Protein AF-0000000078667506 (afdb_homodimer)

InterPro domains:
  IPR011008 Dimeric alpha-beta barrel [SSF54909] (27-99)

Secondary structure (DSSP, 8-state):
-----EEEEEEEEBSSHHHHHHHHHHHHHHHHHHHHTT-HHHHHEEEEEEEEESS-TTEEEEEEEES-HHHHHHHTSTT-HHHHHHHHHHGGGBSSPPEEEEEEEEEEEE--/--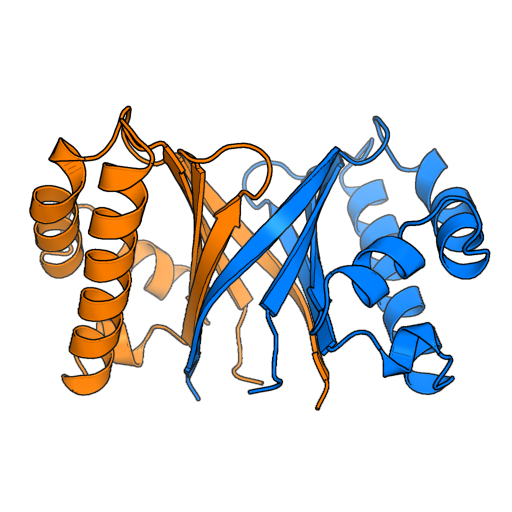---EEEEEEEEBSSHHHHHHHHHHHHHHHHHHHHTT-HHHHHEEEEEEEEESS-TTEEEEEEEES-HHHHHHHTSTT-HHHHHHHHHHGGGBSSPPEEEEEEEEEEEE--

Structure (mmCIF, N/CA/C/O backbone):
data_AF-0000000078667506-model_v1
#
loop_
_entity.id
_entity.type
_entity.pdbx_description
1 polymer 'ABM domain-containing protein'
#
loop_
_atom_site.group_PDB
_atom_site.id
_atom_site.type_symbol
_atom_site.label_atom_id
_atom_site.label_alt_id
_atom_site.label_comp_id
_atom_site.label_asym_id
_atom_site.label_entity_id
_atom_site.label_seq_id
_atom_site.pdbx_PDB_ins_code
_atom_site.Cartn_x
_atom_site.Cartn_y
_atom_site.Cartn_z
_atom_site.occupancy
_atom_site.B_iso_or_equiv
_atom_site.auth_seq_id
_atom_site.auth_comp_id
_atom_site.auth_asym_id
_atom_site.auth_atom_id
_atom_site.pdbx_PDB_model_num
ATOM 1 N N . MET A 1 1 ? -7.984 7.309 -13.328 1 60.34 1 MET A N 1
ATOM 2 C CA . MET A 1 1 ? -7.562 6.16 -12.531 1 60.34 1 MET A CA 1
ATOM 3 C C . MET A 1 1 ? -8.594 5.043 -12.602 1 60.34 1 MET A C 1
ATOM 5 O O . MET A 1 1 ? -9.781 5.301 -12.797 1 60.34 1 MET A O 1
ATOM 9 N N . PRO A 1 2 ? -8.039 3.738 -12.82 1 72.81 2 PRO A N 1
ATOM 10 C CA . PRO A 1 2 ? -9.016 2.65 -12.781 1 72.81 2 PRO A CA 1
ATOM 11 C C . PRO A 1 2 ? -9.938 2.723 -11.57 1 72.81 2 PRO A C 1
ATOM 13 O O . PRO A 1 2 ? -9.594 3.354 -10.57 1 72.81 2 PRO A O 1
ATOM 16 N N . ASN A 1 3 ? -11.125 2.23 -11.836 1 90.44 3 ASN A N 1
ATOM 17 C CA . ASN A 1 3 ? -12.086 2.197 -10.742 1 90.44 3 ASN A CA 1
ATOM 18 C C . ASN A 1 3 ? -11.68 1.192 -9.664 1 90.44 3 ASN A C 1
ATOM 20 O O . ASN A 1 3 ? -12.258 0.109 -9.57 1 90.44 3 ASN A O 1
ATOM 24 N N . ILE A 1 4 ? -10.68 1.46 -8.883 1 95.75 4 ILE A N 1
ATOM 25 C CA . ILE A 1 4 ? -10.195 0.631 -7.789 1 95.75 4 ILE A CA 1
ATOM 26 C C . ILE A 1 4 ? -11.016 0.906 -6.531 1 95.75 4 ILE A C 1
ATOM 28 O O . ILE A 1 4 ? -11.211 2.062 -6.148 1 95.75 4 ILE A O 1
ATOM 32 N N . ARG A 1 5 ? -11.523 -0.168 -5.891 1 97.38 5 ARG A N 1
ATOM 33 C CA . ARG A 1 5 ? -12.297 -0.009 -4.664 1 97.38 5 ARG A CA 1
ATOM 34 C C . ARG A 1 5 ? -11.75 -0.903 -3.553 1 97.38 5 ARG A C 1
ATOM 36 O O . ARG A 1 5 ? -11.977 -0.638 -2.369 1 97.38 5 ARG A O 1
ATOM 43 N N . TYR A 1 6 ? -11.062 -1.963 -3.957 1 98.31 6 TYR A N 1
ATOM 44 C CA . TYR A 1 6 ? -10.562 -2.934 -2.99 1 98.31 6 TYR A CA 1
ATOM 45 C C . TYR A 1 6 ? -9.078 -3.211 -3.217 1 98.31 6 TYR A C 1
ATOM 47 O O . TYR A 1 6 ? -8.602 -3.197 -4.355 1 98.31 6 TYR A O 1
ATOM 55 N N . VAL A 1 7 ? -8.406 -3.484 -2.125 1 98.69 7 VAL A N 1
ATOM 56 C CA . VAL A 1 7 ? -6.977 -3.76 -2.15 1 98.69 7 VAL A CA 1
ATOM 57 C C . VAL A 1 7 ? -6.668 -4.984 -1.289 1 98.69 7 VAL A C 1
ATOM 59 O O . VAL A 1 7 ? -7.16 -5.098 -0.163 1 98.69 7 VAL A O 1
ATOM 62 N N . LYS A 1 8 ? -5.984 -5.93 -1.849 1 98.69 8 LYS A N 1
ATOM 63 C CA . LYS A 1 8 ? -5.398 -7.008 -1.062 1 98.69 8 LYS A CA 1
ATOM 64 C C . LYS A 1 8 ? -3.943 -6.711 -0.713 1 98.69 8 LYS A C 1
ATOM 66 O O . LYS A 1 8 ? -3.129 -6.445 -1.6 1 98.69 8 LYS A O 1
ATOM 71 N N . LYS A 1 9 ?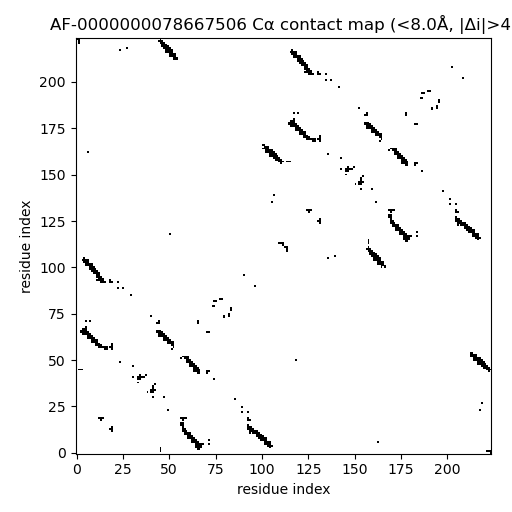 -3.662 -6.656 0.555 1 98.88 9 LYS A N 1
ATOM 72 C CA . LYS A 1 9 ? -2.291 -6.5 1.032 1 98.88 9 LYS A CA 1
ATOM 73 C C . LYS A 1 9 ? -1.697 -7.844 1.448 1 98.88 9 LYS A C 1
ATOM 75 O O . LYS A 1 9 ? -2.266 -8.547 2.285 1 98.88 9 LYS A O 1
ATOM 80 N N . ASN A 1 10 ? -0.605 -8.227 0.857 1 98.75 10 ASN A N 1
ATOM 81 C CA . ASN A 1 10 ? 0.185 -9.391 1.234 1 98.75 10 ASN A CA 1
ATOM 82 C C . ASN A 1 10 ? 1.533 -8.984 1.825 1 98.75 10 ASN A C 1
ATOM 84 O O . ASN A 1 10 ? 2.355 -8.375 1.143 1 98.75 10 ASN A O 1
ATOM 88 N N . ILE A 1 11 ? 1.737 -9.258 3.066 1 98.75 11 ILE A N 1
ATOM 89 C CA . ILE A 1 11 ? 3.066 -9.086 3.645 1 98.75 11 ILE A CA 1
ATOM 90 C C . ILE A 1 11 ? 3.84 -10.398 3.555 1 98.75 11 ILE A C 1
ATOM 92 O O . ILE A 1 11 ? 3.357 -11.445 4.004 1 98.75 11 ILE A O 1
ATOM 96 N N . VAL A 1 12 ? 4.988 -10.32 2.996 1 98.62 12 VAL A N 1
ATOM 97 C CA . VAL A 1 12 ? 5.801 -11.508 2.768 1 98.62 12 VAL A CA 1
ATOM 98 C C . VAL A 1 12 ? 7.137 -11.375 3.5 1 98.62 12 VAL A C 1
ATOM 100 O O . VAL A 1 12 ? 7.816 -10.352 3.371 1 98.62 12 VAL A O 1
ATOM 103 N N . TYR A 1 13 ? 7.449 -12.344 4.281 1 98.75 13 TYR A N 1
ATOM 104 C CA . TYR A 1 13 ? 8.773 -12.453 4.883 1 98.75 13 TYR A CA 1
ATOM 105 C C . TYR A 1 13 ? 9.57 -13.594 4.25 1 98.75 13 TYR A C 1
ATOM 107 O O . TYR A 1 13 ? 9.148 -14.75 4.301 1 98.75 13 TYR A O 1
ATOM 115 N N . PHE A 1 14 ? 10.688 -13.219 3.748 1 98.81 14 PHE A N 1
ATOM 116 C CA . PHE A 1 14 ? 11.555 -14.172 3.072 1 98.81 14 PHE A CA 1
ATOM 117 C C . PHE A 1 14 ? 12.625 -14.703 4.027 1 98.81 14 PHE A C 1
ATOM 119 O O . PHE A 1 14 ? 12.906 -14.086 5.051 1 98.81 14 PHE A O 1
ATOM 126 N N . LYS A 1 15 ? 13.211 -15.766 3.691 1 98.75 15 LYS A N 1
ATOM 127 C CA . LYS A 1 15 ? 14.227 -16.406 4.527 1 98.75 15 LYS A CA 1
ATOM 128 C C . LYS A 1 15 ? 15.523 -15.594 4.52 1 98.75 15 LYS A C 1
ATOM 130 O O . LYS A 1 15 ? 16.297 -15.641 5.477 1 98.75 15 LYS A O 1
ATOM 135 N N . SER A 1 16 ? 15.727 -14.906 3.391 1 98.69 16 SER A N 1
ATOM 136 C CA . SER A 1 16 ? 16.922 -14.078 3.232 1 98.69 16 SER A CA 1
ATOM 137 C C . SER A 1 16 ? 16.688 -12.961 2.217 1 98.69 16 SER A C 1
ATOM 139 O O . SER A 1 16 ? 15.68 -12.953 1.519 1 98.69 16 SER A O 1
ATOM 141 N N . SER A 1 17 ? 17.656 -12.047 2.16 1 98.12 17 SER A N 1
ATOM 142 C CA . SER A 1 17 ? 17.578 -10.977 1.174 1 98.12 17 SER A CA 1
ATOM 143 C C . SER A 1 17 ? 17.719 -11.516 -0.244 1 98.12 17 SER A C 1
ATOM 145 O O . SER A 1 17 ? 17.141 -10.969 -1.183 1 98.12 17 SER A O 1
ATOM 147 N N . LEU A 1 18 ? 18.469 -12.578 -0.401 1 98.31 18 LEU A N 1
ATOM 148 C CA . LEU A 1 18 ? 18.578 -13.227 -1.705 1 98.31 18 LEU A CA 1
ATOM 149 C C . LEU A 1 18 ? 17.25 -13.852 -2.117 1 98.31 18 LEU A C 1
ATOM 151 O O . LEU A 1 18 ? 16.844 -13.75 -3.279 1 98.31 18 LEU A O 1
ATOM 155 N N . ASP A 1 19 ? 16.594 -14.445 -1.17 1 98.75 19 ASP A N 1
ATOM 156 C CA . ASP A 1 19 ? 15.289 -15.023 -1.449 1 98.75 19 ASP A CA 1
ATOM 157 C C . ASP A 1 19 ? 14.273 -13.945 -1.795 1 98.75 19 ASP A C 1
ATOM 159 O O . ASP A 1 19 ? 13.375 -14.164 -2.617 1 98.75 19 ASP A O 1
ATOM 163 N N . ARG A 1 20 ? 14.352 -12.797 -1.155 1 98.5 20 ARG A N 1
ATOM 164 C CA . ARG A 1 20 ? 13.477 -11.688 -1.497 1 98.5 20 ARG A CA 1
ATOM 165 C C . ARG A 1 20 ? 13.656 -11.273 -2.953 1 98.5 20 ARG A C 1
ATOM 167 O O . ARG A 1 20 ? 12.68 -11.039 -3.666 1 98.5 20 ARG A O 1
ATOM 174 N N . GLU A 1 21 ? 14.883 -11.172 -3.371 1 98.19 21 GLU A N 1
ATOM 175 C CA . GLU A 1 21 ? 15.172 -10.797 -4.75 1 98.19 21 GLU A CA 1
ATOM 176 C C . GLU A 1 21 ? 14.586 -11.805 -5.734 1 98.19 21 GLU A C 1
ATOM 178 O O . GLU A 1 21 ? 13.953 -11.422 -6.723 1 98.19 21 GLU A O 1
ATOM 183 N N . LYS A 1 22 ? 14.836 -13.055 -5.449 1 98.5 22 LYS A N 1
ATOM 184 C CA . LYS A 1 22 ? 14.281 -14.117 -6.285 1 98.5 22 LYS A CA 1
ATOM 185 C C . LYS A 1 22 ? 12.758 -14.07 -6.301 1 98.5 22 LYS A C 1
ATOM 187 O O . LYS A 1 22 ? 12.141 -14.141 -7.363 1 98.5 22 LYS A O 1
ATOM 192 N N . GLY A 1 23 ? 12.188 -13.984 -5.105 1 98.5 23 GLY A N 1
ATOM 193 C CA . GLY A 1 23 ? 10.734 -13.914 -5.004 1 98.5 23 GLY A CA 1
ATOM 194 C C . GLY A 1 23 ? 10.141 -12.734 -5.746 1 98.5 23 GLY A C 1
ATOM 195 O O . GLY A 1 23 ? 9.117 -12.867 -6.426 1 98.5 23 GLY A O 1
ATOM 196 N N . THR A 1 24 ? 10.75 -11.586 -5.609 1 98.31 24 THR A N 1
ATOM 197 C CA . THR A 1 24 ? 10.305 -10.383 -6.301 1 98.31 24 THR A CA 1
ATOM 198 C C . THR A 1 24 ? 10.297 -10.594 -7.812 1 98.31 24 THR A C 1
ATOM 200 O O . THR A 1 24 ? 9.344 -10.219 -8.492 1 98.31 24 THR A O 1
ATOM 203 N N . SER A 1 25 ? 11.367 -11.195 -8.32 1 98.19 25 SER A N 1
ATOM 204 C CA . SER A 1 25 ? 11.438 -11.5 -9.742 1 98.19 25 SER A CA 1
ATOM 205 C C . SER A 1 25 ? 10.297 -12.414 -10.172 1 98.19 25 SER A C 1
ATOM 207 O O . SER A 1 25 ? 9.688 -12.211 -11.219 1 98.19 25 SER A O 1
ATOM 209 N N . ILE A 1 26 ? 10.016 -13.375 -9.375 1 98.25 26 ILE A N 1
ATOM 210 C CA . ILE A 1 26 ? 8.945 -14.32 -9.672 1 98.25 26 ILE A CA 1
ATOM 211 C C . ILE A 1 26 ? 7.602 -13.594 -9.672 1 98.25 26 ILE A C 1
ATOM 213 O O . ILE A 1 26 ? 6.766 -13.828 -10.547 1 98.25 26 ILE A O 1
ATOM 217 N N . PHE A 1 27 ? 7.355 -12.711 -8.688 1 98.12 27 PHE A N 1
ATOM 218 C CA . PHE A 1 27 ? 6.121 -11.938 -8.641 1 98.12 27 PHE A CA 1
ATOM 219 C C . PHE A 1 27 ? 5.961 -11.102 -9.906 1 98.12 27 PHE A C 1
ATOM 221 O O . PHE A 1 27 ? 4.891 -11.102 -10.516 1 98.12 27 PHE A O 1
ATOM 228 N N . ILE A 1 28 ? 7.031 -10.438 -10.258 1 97.12 28 ILE A N 1
ATOM 229 C CA . ILE A 1 28 ? 6.992 -9.562 -11.422 1 97.12 28 ILE A CA 1
ATOM 230 C C . ILE A 1 28 ? 6.648 -10.375 -12.672 1 97.12 28 ILE A C 1
ATOM 232 O O . ILE A 1 28 ? 5.785 -9.984 -13.461 1 97.12 28 ILE A O 1
ATOM 236 N N . GLU A 1 29 ? 7.309 -11.477 -12.859 1 96.31 29 GLU A N 1
ATOM 237 C CA . GLU A 1 29 ? 7.051 -12.359 -13.984 1 96.31 29 GLU A CA 1
ATOM 238 C C . GLU A 1 29 ? 5.609 -12.867 -13.977 1 96.31 29 GLU A C 1
ATOM 240 O O . GLU A 1 29 ? 4.953 -12.898 -15.016 1 96.31 29 GLU A O 1
ATOM 245 N N . PHE A 1 30 ? 5.207 -13.242 -12.859 1 95.69 30 PHE A N 1
ATOM 246 C CA . PHE A 1 30 ? 3.857 -13.773 -12.719 1 95.69 30 PHE A CA 1
ATOM 247 C C . PHE A 1 30 ? 2.824 -12.742 -13.164 1 95.69 30 PHE A C 1
ATOM 249 O O . PHE A 1 30 ? 1.961 -13.047 -13.992 1 95.69 30 PHE A O 1
ATOM 256 N N . PHE A 1 31 ? 2.883 -11.547 -12.656 1 94.94 31 PHE A N 1
ATOM 257 C CA . PHE A 1 31 ? 1.906 -10.516 -12.977 1 94.94 31 PHE A CA 1
ATOM 258 C C . PHE A 1 31 ? 2.01 -10.117 -14.445 1 94.94 31 PHE A C 1
ATOM 260 O O . PHE A 1 31 ? 0.993 -9.875 -15.102 1 94.94 31 PHE A O 1
ATOM 267 N N . ARG A 1 32 ? 3.24 -10.016 -14.93 1 93 32 ARG A N 1
ATOM 268 C CA . ARG A 1 32 ? 3.424 -9.75 -16.344 1 93 32 ARG A CA 1
ATOM 269 C C . ARG A 1 32 ? 2.717 -10.805 -17.203 1 93 32 ARG A C 1
ATOM 271 O O . ARG A 1 32 ? 1.987 -10.461 -18.141 1 93 32 ARG A O 1
ATOM 278 N N . ASP A 1 33 ? 2.836 -12.031 -16.891 1 91.5 33 ASP A N 1
ATOM 279 C CA . ASP A 1 33 ? 2.316 -13.148 -17.688 1 91.5 33 ASP A CA 1
ATOM 280 C C . ASP A 1 33 ? 0.79 -13.172 -17.656 1 91.5 33 ASP A C 1
ATOM 282 O O . ASP A 1 33 ? 0.149 -13.375 -18.688 1 91.5 33 ASP A O 1
ATOM 286 N N . ILE A 1 34 ? 0.226 -12.898 -16.453 1 88.38 34 ILE A N 1
ATOM 287 C CA . ILE A 1 34 ? -1.226 -13.023 -16.375 1 88.38 34 ILE A CA 1
ATOM 288 C C . ILE A 1 34 ? -1.882 -11.828 -17.078 1 88.38 34 ILE A C 1
ATOM 290 O O . ILE A 1 34 ? -2.982 -11.953 -17.625 1 88.38 34 ILE A O 1
ATOM 294 N N . ILE A 1 35 ? -1.282 -10.75 -17.078 1 84.19 35 ILE A N 1
ATOM 295 C CA . ILE A 1 35 ? -1.791 -9.57 -17.781 1 84.19 35 ILE A CA 1
ATOM 296 C C . ILE A 1 35 ? -1.66 -9.773 -19.297 1 84.19 35 ILE A C 1
ATOM 298 O O . ILE A 1 35 ? -2.607 -9.531 -20.047 1 84.19 35 ILE A O 1
ATOM 302 N N . ALA A 1 36 ? -0.505 -10.258 -19.656 1 83.12 36 ALA A N 1
ATOM 303 C CA . ALA A 1 36 ? -0.242 -10.477 -21.078 1 83.12 36 ALA A CA 1
ATOM 304 C C . ALA A 1 36 ? -1.172 -11.547 -21.641 1 83.12 36 ALA A C 1
ATOM 306 O O . ALA A 1 36 ? -1.656 -11.414 -22.781 1 83.12 36 ALA A O 1
ATOM 307 N N . ALA A 1 37 ? -1.392 -12.516 -20.859 1 79.69 37 ALA A N 1
ATOM 308 C CA . ALA A 1 37 ? -2.205 -13.633 -21.328 1 79.69 37 ALA A CA 1
ATOM 309 C C . ALA A 1 37 ? -3.691 -13.289 -21.266 1 79.69 37 ALA A C 1
ATOM 311 O O . ALA A 1 37 ? -4.527 -14.047 -21.766 1 79.69 37 ALA A O 1
ATOM 312 N N . LYS A 1 38 ? -4.031 -12.172 -20.719 1 75.94 38 LYS A N 1
ATOM 313 C CA . LYS A 1 38 ? -5.402 -11.68 -20.609 1 75.94 38 LYS A CA 1
ATOM 314 C C . LYS A 1 38 ? -6.316 -12.742 -20 1 75.94 38 LYS A C 1
ATOM 316 O O . LYS A 1 38 ? -7.457 -12.914 -20.438 1 75.94 38 LYS A O 1
ATOM 321 N N . VAL A 1 39 ? -5.68 -13.477 -19.188 1 73.19 39 VAL A N 1
ATOM 322 C CA . VAL A 1 39 ? -6.531 -14.422 -18.469 1 73.19 39 VAL A CA 1
ATOM 323 C C . VAL A 1 39 ? -7.52 -13.664 -17.594 1 73.19 39 VAL A C 1
ATOM 325 O O . VAL A 1 39 ? -7.375 -12.453 -17.375 1 73.19 39 VAL A O 1
ATOM 328 N N . GLN A 1 40 ? -8.562 -14.352 -17.25 1 75.44 40 GLN A N 1
ATOM 329 C CA . GLN A 1 40 ? -9.641 -13.711 -16.5 1 75.44 40 GLN A CA 1
ATOM 330 C C . GLN A 1 40 ? -9.086 -12.898 -15.328 1 75.44 40 GLN A C 1
ATOM 332 O O . GLN A 1 40 ? -9.484 -11.75 -15.117 1 75.44 40 GLN A O 1
ATOM 337 N N . ALA A 1 41 ? -8.141 -13.422 -14.648 1 71.94 41 ALA A N 1
ATOM 338 C CA . ALA A 1 41 ? -7.523 -12.742 -13.516 1 71.94 41 ALA A CA 1
ATOM 339 C C . ALA A 1 41 ? -6.84 -11.453 -13.953 1 71.94 41 ALA A C 1
ATOM 341 O O . ALA A 1 41 ? -6.914 -10.438 -13.258 1 71.94 41 ALA A O 1
ATOM 342 N N . GLY A 1 42 ? -6.242 -11.516 -14.984 1 72.88 42 GLY A N 1
ATOM 343 C CA . GLY A 1 42 ? -5.566 -10.352 -15.531 1 72.88 42 GLY A CA 1
ATOM 344 C C . GLY A 1 42 ? -6.527 -9.266 -15.992 1 72.88 42 GLY A C 1
ATOM 345 O O . GLY A 1 42 ? -6.195 -8.078 -15.953 1 72.88 42 GLY A O 1
ATOM 346 N N . ARG A 1 43 ? -7.707 -9.742 -16.328 1 79.38 43 ARG A N 1
ATOM 347 C CA . ARG A 1 43 ? -8.703 -8.789 -16.797 1 79.38 43 ARG A CA 1
ATOM 348 C C . ARG A 1 43 ? -9.422 -8.117 -15.633 1 79.38 43 ARG A C 1
ATOM 350 O O . ARG A 1 43 ? -9.844 -6.965 -15.734 1 79.38 43 ARG A O 1
ATOM 357 N N . GLU A 1 44 ? -9.438 -8.945 -14.664 1 90.25 44 GLU A N 1
ATOM 358 C CA . GLU A 1 44 ? -10.242 -8.461 -13.539 1 90.25 44 GLU A CA 1
ATOM 359 C C . GLU A 1 44 ? -9.406 -7.613 -12.586 1 90.25 44 GLU A C 1
ATOM 361 O O . GLU A 1 44 ? -9.906 -6.656 -12 1 90.25 44 GLU A O 1
ATOM 366 N N . MET A 1 45 ? -8.172 -7.914 -12.461 1 94.31 45 MET A N 1
ATOM 367 C CA . MET A 1 45 ? -7.273 -7.129 -11.617 1 94.31 45 MET A CA 1
ATOM 368 C C . MET A 1 45 ? -7.035 -5.746 -12.219 1 94.31 45 MET A C 1
ATOM 370 O O . MET A 1 45 ? -6.852 -5.613 -13.43 1 94.31 45 MET A O 1
ATOM 374 N N . LYS A 1 46 ? -6.969 -4.758 -11.398 1 94.56 46 LYS A N 1
ATOM 375 C CA . LYS A 1 46 ? -6.832 -3.379 -11.859 1 94.56 46 LYS A CA 1
ATOM 376 C C . LYS A 1 46 ? -5.387 -2.898 -11.727 1 94.56 46 LYS A C 1
ATOM 378 O O . LYS A 1 46 ? -5.043 -1.815 -12.203 1 94.56 46 LYS A O 1
ATOM 383 N N . GLY A 1 47 ? -4.559 -3.697 -11.062 1 95.06 47 GLY A N 1
ATOM 384 C CA . GLY A 1 47 ? -3.154 -3.338 -10.938 1 95.06 47 GLY A CA 1
ATOM 385 C C . GLY A 1 47 ? -2.461 -4.031 -9.773 1 95.06 47 GLY A C 1
ATOM 386 O O . GLY A 1 47 ? -3.066 -4.852 -9.086 1 95.06 47 GLY A O 1
ATOM 387 N N . HIS A 1 48 ? -1.216 -3.775 -9.656 1 96.81 48 HIS A N 1
ATOM 388 C CA . HIS A 1 48 ? -0.418 -4.289 -8.547 1 96.81 48 HIS A CA 1
ATOM 389 C C . HIS A 1 48 ? 0.742 -3.352 -8.227 1 96.81 48 HIS A C 1
ATOM 391 O O . HIS A 1 48 ? 1.104 -2.502 -9.039 1 96.81 48 HIS A O 1
ATOM 397 N N . MET A 1 49 ? 1.231 -3.494 -7 1 97.81 49 MET A N 1
ATOM 398 C CA . MET A 1 49 ? 2.453 -2.842 -6.539 1 97.81 49 MET A CA 1
ATOM 399 C C . MET A 1 49 ? 3.281 -3.787 -5.676 1 97.81 49 MET A C 1
ATOM 401 O O . MET A 1 49 ? 2.74 -4.496 -4.824 1 97.81 49 MET A O 1
ATOM 405 N N . ILE A 1 50 ? 4.539 -3.781 -5.949 1 98.56 50 ILE A N 1
ATOM 406 C CA . ILE A 1 50 ? 5.477 -4.555 -5.141 1 98.56 50 ILE A CA 1
ATOM 407 C C . ILE A 1 50 ? 6.434 -3.609 -4.414 1 98.56 50 ILE A C 1
ATOM 409 O O . ILE A 1 50 ? 7.188 -2.869 -5.051 1 98.56 50 ILE A O 1
ATOM 413 N N . LEU A 1 51 ? 6.371 -3.637 -3.102 1 98.81 51 LEU A N 1
ATOM 414 C CA . LEU A 1 51 ? 7.164 -2.771 -2.236 1 98.81 51 LEU A CA 1
ATOM 415 C C . LEU A 1 51 ? 8.203 -3.578 -1.468 1 98.81 51 LEU A C 1
ATOM 417 O O . LEU A 1 51 ? 7.918 -4.684 -0.998 1 98.81 51 LEU A O 1
ATOM 421 N N . GLN A 1 52 ? 9.383 -3.037 -1.33 1 98.69 52 GLN A N 1
ATOM 422 C CA . GLN A 1 52 ? 10.453 -3.646 -0.55 1 98.69 52 GLN A CA 1
ATOM 423 C C . GLN A 1 52 ? 10.828 -2.771 0.642 1 98.69 52 GLN A C 1
ATOM 425 O O . GLN A 1 52 ? 11.156 -1.594 0.478 1 98.69 52 GLN A O 1
ATOM 430 N N . SER A 1 53 ? 10.82 -3.395 1.825 1 98.81 53 SER A N 1
ATOM 431 C CA . SER A 1 53 ? 11.195 -2.646 3.021 1 98.81 53 SER A CA 1
ATOM 432 C C . SER A 1 53 ? 12.656 -2.205 2.967 1 98.81 53 SER A C 1
ATOM 434 O O . SER A 1 53 ? 13.531 -2.986 2.594 1 98.81 53 SER A O 1
ATOM 436 N N . ILE A 1 54 ? 12.867 -0.984 3.352 1 98.44 54 ILE A N 1
ATOM 437 C CA . ILE A 1 54 ? 14.227 -0.47 3.385 1 98.44 54 ILE A CA 1
ATOM 438 C C . ILE A 1 54 ? 14.93 -0.942 4.656 1 98.44 54 ILE A C 1
ATOM 440 O O . ILE A 1 54 ? 16.109 -1.297 4.629 1 98.44 54 ILE A O 1
ATOM 444 N N . SER A 1 55 ? 14.156 -1.019 5.758 1 98.19 55 SER A N 1
ATOM 445 C CA . SER A 1 55 ? 14.758 -1.303 7.059 1 98.19 55 SER A CA 1
ATOM 446 C C . SER A 1 55 ? 14.859 -2.805 7.305 1 98.19 55 SER A C 1
ATOM 448 O O . SER A 1 55 ? 15.648 -3.25 8.141 1 98.19 55 SER A O 1
ATOM 450 N N . ASN A 1 56 ? 14.031 -3.623 6.68 1 98.38 56 ASN A N 1
ATOM 451 C CA . ASN A 1 56 ? 14.055 -5.078 6.805 1 98.38 56 ASN A CA 1
ATOM 452 C C . ASN A 1 56 ? 14.281 -5.75 5.453 1 98.38 56 ASN A C 1
ATOM 454 O O . ASN A 1 56 ? 13.344 -5.922 4.676 1 98.38 56 ASN A O 1
ATOM 458 N N . PRO A 1 57 ? 15.461 -6.246 5.215 1 98.06 57 PRO A N 1
ATOM 459 C CA . PRO A 1 57 ? 15.828 -6.77 3.896 1 98.06 57 PRO A CA 1
ATOM 460 C C . PRO A 1 57 ? 15.062 -8.047 3.537 1 98.06 57 PRO A C 1
ATOM 462 O O . PRO A 1 57 ? 15.148 -8.516 2.4 1 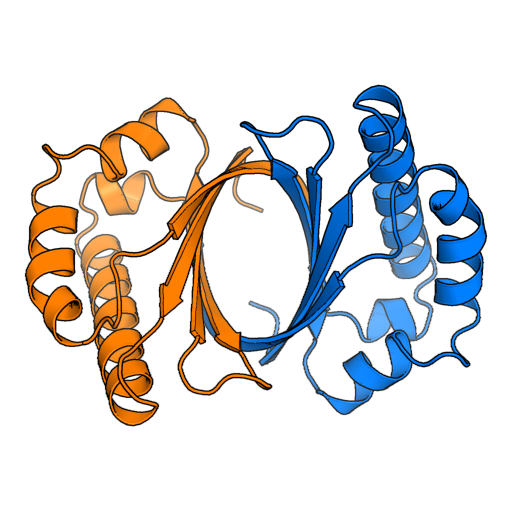98.06 57 PRO A O 1
ATOM 465 N N . ASN A 1 58 ? 14.273 -8.594 4.469 1 98.62 58 ASN A N 1
ATOM 466 C CA . ASN A 1 58 ? 13.547 -9.828 4.195 1 98.62 58 ASN A CA 1
ATOM 467 C C . ASN A 1 58 ? 12.062 -9.57 3.975 1 98.62 58 ASN A C 1
ATOM 469 O O . ASN A 1 58 ? 11.297 -10.508 3.729 1 98.62 58 ASN A O 1
ATOM 473 N N . GLU A 1 59 ? 11.633 -8.336 4.039 1 98.69 59 GLU A N 1
ATOM 474 C CA . GLU A 1 59 ? 10.211 -8.016 4.012 1 98.69 59 GLU A CA 1
ATOM 475 C C . GLU A 1 59 ? 9.82 -7.359 2.691 1 98.69 59 GLU A C 1
ATOM 477 O O . GLU A 1 59 ? 10.453 -6.398 2.258 1 98.69 59 GLU A O 1
ATOM 482 N N . SER A 1 60 ? 8.742 -7.863 2.082 1 98.75 60 SER A N 1
ATOM 483 C CA . SER A 1 60 ? 8.07 -7.219 0.956 1 98.75 60 SER A CA 1
ATOM 484 C C . SER A 1 60 ? 6.57 -7.105 1.193 1 98.75 60 SER A C 1
ATOM 486 O O . SER A 1 60 ? 6.004 -7.859 1.989 1 98.75 60 SER A O 1
ATOM 488 N N . ILE A 1 61 ? 6.031 -6.172 0.555 1 98.88 61 ILE A N 1
ATOM 489 C CA . ILE A 1 61 ? 4.578 -6.051 0.481 1 98.88 61 ILE A CA 1
ATOM 490 C C . ILE A 1 61 ? 4.129 -6.125 -0.977 1 98.88 61 ILE A C 1
ATOM 492 O O . ILE A 1 61 ? 4.711 -5.473 -1.847 1 98.88 61 ILE A O 1
ATOM 496 N N . VAL A 1 62 ? 3.193 -6.949 -1.251 1 98.69 62 VAL A N 1
ATOM 497 C CA . VAL A 1 62 ? 2.537 -7.008 -2.553 1 98.69 62 VAL A CA 1
ATOM 498 C C . VAL A 1 62 ? 1.091 -6.535 -2.424 1 98.69 62 VAL A C 1
ATOM 500 O O . VAL A 1 62 ? 0.313 -7.098 -1.649 1 98.69 62 VAL A O 1
ATOM 503 N N . LEU A 1 63 ? 0.791 -5.477 -3.111 1 98.62 63 LEU A N 1
ATOM 504 C CA . LEU A 1 63 ? -0.577 -4.98 -3.205 1 98.62 63 LEU A CA 1
ATOM 505 C C . LEU A 1 63 ? -1.196 -5.348 -4.551 1 98.62 63 LEU A C 1
ATOM 507 O O . LEU A 1 63 ? -0.537 -5.258 -5.586 1 98.62 63 LEU A O 1
ATOM 511 N N . THR A 1 64 ? -2.428 -5.797 -4.496 1 97.38 64 THR A N 1
ATOM 512 C CA . THR A 1 64 ? -3.225 -5.941 -5.707 1 97.38 64 THR A CA 1
ATOM 513 C C . THR A 1 64 ? -4.508 -5.121 -5.617 1 97.38 64 THR A C 1
ATOM 515 O O . THR A 1 64 ? -5.098 -4.996 -4.539 1 97.38 64 THR A O 1
ATOM 518 N N . PHE A 1 65 ? -4.953 -4.648 -6.738 1 97.56 65 PHE A N 1
ATOM 519 C CA . PHE A 1 65 ? -6.043 -3.684 -6.805 1 97.56 65 PHE A CA 1
ATOM 520 C C . PHE A 1 65 ? -7.227 -4.258 -7.574 1 97.56 65 PHE A C 1
ATOM 522 O O . PHE A 1 65 ? -7.051 -4.879 -8.625 1 97.56 65 PHE A O 1
ATOM 529 N N . TRP A 1 66 ? -8.43 -3.93 -7.039 1 96.75 66 TRP A N 1
ATOM 530 C CA . TRP A 1 66 ? -9.625 -4.574 -7.566 1 96.75 66 TRP A CA 1
ATOM 531 C C . TRP A 1 66 ? -10.805 -3.609 -7.574 1 96.75 66 TRP A C 1
ATOM 533 O O . TRP A 1 66 ? -10.914 -2.748 -6.699 1 96.75 66 TRP A O 1
ATOM 543 N N . GLU A 1 67 ? -11.68 -3.883 -8.523 1 96.38 67 GLU A N 1
ATOM 544 C CA . GLU A 1 67 ? -12.906 -3.09 -8.586 1 96.38 67 GLU A CA 1
ATOM 545 C C . GLU A 1 67 ? -13.969 -3.643 -7.641 1 96.38 67 GLU A C 1
ATOM 547 O O . GLU A 1 67 ? -14.703 -2.881 -7.012 1 96.38 67 GLU A O 1
ATOM 552 N N . THR A 1 68 ? -14.055 -4.992 -7.551 1 96.19 68 THR A N 1
ATOM 553 C CA . THR A 1 68 ? -15.07 -5.582 -6.684 1 96.19 68 THR A CA 1
ATOM 554 C C . THR A 1 68 ? -14.43 -6.555 -5.691 1 96.19 68 THR A C 1
ATOM 556 O O . THR A 1 68 ? -13.406 -7.164 -5.988 1 96.19 68 THR A O 1
ATOM 559 N N . LYS A 1 69 ? -15.164 -6.668 -4.645 1 96.75 69 LYS A N 1
ATOM 560 C CA . LYS A 1 69 ? -14.719 -7.633 -3.646 1 96.75 69 LYS A CA 1
ATOM 561 C C . LYS A 1 69 ? -14.828 -9.062 -4.172 1 96.75 69 LYS A C 1
ATOM 563 O O . LYS A 1 69 ? -14.008 -9.914 -3.836 1 96.75 69 LYS A O 1
ATOM 568 N N . GLU A 1 70 ? -15.836 -9.273 -4.914 1 96.06 70 GLU A N 1
ATOM 569 C CA . GLU A 1 70 ? -16.094 -10.602 -5.469 1 96.06 70 GLU A CA 1
ATOM 570 C C . GLU A 1 70 ? -14.922 -11.07 -6.328 1 96.06 70 GLU A C 1
ATOM 572 O O . GLU A 1 70 ? -14.445 -12.195 -6.176 1 96.06 70 GLU A O 1
ATOM 577 N N . GLU A 1 71 ? -14.438 -10.203 -7.223 1 94.62 71 GLU A N 1
ATOM 578 C CA . GLU A 1 71 ? -13.312 -10.547 -8.086 1 94.62 71 GLU A CA 1
ATOM 579 C C . GLU A 1 71 ? -12.039 -10.773 -7.266 1 94.62 71 GLU A C 1
ATOM 581 O O . GLU A 1 71 ? -11.273 -11.695 -7.543 1 94.62 71 GLU A O 1
ATOM 586 N N . MET A 1 72 ? -11.859 -9.969 -6.262 1 96.81 72 MET A N 1
ATOM 587 C CA . MET A 1 72 ? -10.703 -10.117 -5.375 1 96.81 72 MET A CA 1
ATOM 588 C C . MET A 1 72 ? -10.742 -11.461 -4.652 1 96.81 72 MET A C 1
ATOM 590 O O . MET A 1 72 ? -9.766 -12.211 -4.68 1 96.81 72 MET A O 1
ATOM 594 N N . ASP A 1 73 ? -11.875 -11.734 -4.086 1 96.31 73 ASP A N 1
ATOM 595 C CA . ASP A 1 73 ? -12.039 -12.977 -3.332 1 96.31 73 ASP A CA 1
ATOM 596 C C . ASP A 1 73 ? -11.867 -14.195 -4.234 1 96.31 73 ASP A C 1
ATOM 598 O O . ASP A 1 73 ? -11.289 -15.203 -3.822 1 96.31 73 ASP A O 1
ATOM 602 N N . LYS A 1 74 ? -12.336 -14.07 -5.363 1 94.56 74 LYS A N 1
ATOM 603 C CA . LYS A 1 74 ? -12.195 -15.164 -6.316 1 94.56 74 LYS A CA 1
ATOM 604 C C . LYS A 1 74 ? -10.727 -15.422 -6.637 1 94.56 74 LYS A C 1
ATOM 606 O O . LYS A 1 74 ? -10.289 -16.578 -6.688 1 94.56 74 LYS A O 1
ATOM 611 N N . PHE A 1 75 ? -9.922 -14.398 -6.895 1 95 75 PHE A N 1
ATOM 612 C CA . PHE A 1 75 ? -8.5 -14.531 -7.203 1 95 75 PHE A CA 1
ATOM 613 C C . PHE A 1 75 ? -7.762 -15.227 -6.062 1 95 75 PHE A C 1
ATOM 615 O O . PHE A 1 75 ? -6.891 -16.062 -6.297 1 95 75 PHE A O 1
ATOM 622 N N . TYR A 1 76 ? -8.133 -14.953 -4.828 1 95.81 76 TYR A N 1
ATOM 623 C CA . TYR A 1 76 ? -7.402 -15.445 -3.67 1 95.81 76 TYR A CA 1
ATOM 624 C C . TYR A 1 76 ? -8.055 -16.703 -3.102 1 95.81 76 TYR A C 1
ATOM 626 O O . TYR A 1 76 ? -7.68 -17.172 -2.025 1 95.81 76 TYR A O 1
ATOM 634 N N . SER A 1 77 ? -9.016 -17.141 -3.818 1 94 77 SER A N 1
ATOM 635 C CA . SER A 1 77 ? -9.656 -18.391 -3.408 1 94 77 SER A CA 1
ATOM 636 C C . SER A 1 77 ? -8.711 -19.578 -3.553 1 94 77 SER A C 1
ATOM 638 O O . SER A 1 77 ? -7.863 -19.594 -4.449 1 94 77 SER A O 1
ATOM 640 N N . PRO A 1 78 ? -8.805 -20.594 -2.705 1 90.69 78 PRO A N 1
ATOM 641 C CA . PRO A 1 78 ? -7.965 -21.781 -2.816 1 90.69 78 PRO A CA 1
ATOM 642 C C . PRO A 1 78 ? -8.148 -22.516 -4.145 1 90.69 78 PRO A C 1
ATOM 644 O O . PRO A 1 78 ? -7.289 -23.312 -4.535 1 90.69 78 PRO A O 1
ATOM 647 N N . ASP A 1 79 ? -9.195 -22.266 -4.898 1 90.5 79 ASP A N 1
ATOM 648 C CA . ASP A 1 79 ? -9.508 -22.953 -6.145 1 90.5 79 ASP A CA 1
ATOM 649 C C . ASP A 1 79 ? -8.805 -22.297 -7.328 1 90.5 79 ASP A C 1
ATOM 651 O O . ASP A 1 79 ? -8.797 -22.844 -8.438 1 90.5 79 ASP A O 1
ATOM 655 N N . ASN A 1 80 ? -8.312 -21.125 -7.18 1 92.44 80 ASN A N 1
ATOM 656 C CA . ASN A 1 80 ? -7.578 -20.469 -8.258 1 92.44 80 ASN A CA 1
ATOM 657 C C . ASN A 1 80 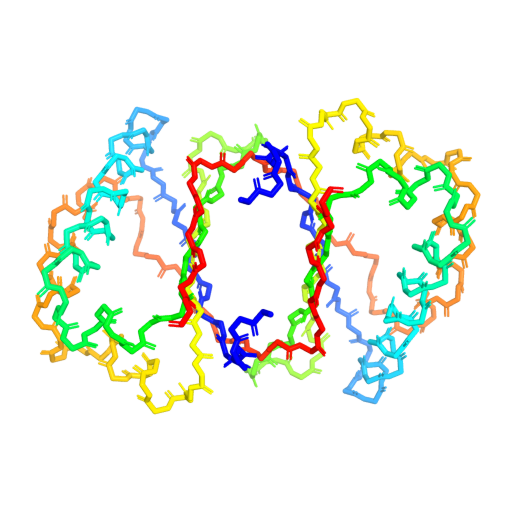? -6.242 -21.156 -8.531 1 92.44 80 ASN A C 1
ATOM 659 O O . ASN A 1 80 ? -5.285 -20.969 -7.773 1 92.44 80 ASN A O 1
ATOM 663 N N . LYS A 1 81 ? -6.137 -21.797 -9.664 1 90.56 81 LYS A N 1
ATOM 664 C CA . LYS A 1 81 ? -4.965 -22.594 -10 1 90.56 81 LYS A CA 1
ATOM 665 C C . LYS A 1 81 ? -3.762 -21.703 -10.305 1 90.56 81 LYS A C 1
ATOM 667 O O . LYS A 1 81 ? -2.621 -22.078 -10.031 1 90.56 81 LYS A O 1
ATOM 672 N N . LEU A 1 82 ? -4.012 -20.578 -10.828 1 92.31 82 LEU A N 1
ATOM 673 C CA . LEU A 1 82 ? -2.92 -19.672 -11.133 1 92.31 82 LEU A CA 1
ATOM 674 C C . LEU A 1 82 ? -2.184 -19.25 -9.859 1 92.31 82 LEU A C 1
ATOM 676 O O . LEU A 1 82 ? -0.953 -19.297 -9.812 1 92.31 82 LEU A O 1
ATOM 680 N N . LEU A 1 83 ? -2.914 -18.859 -8.867 1 93.38 83 LEU A N 1
ATOM 681 C CA . LEU A 1 83 ? -2.309 -18.438 -7.605 1 93.38 83 LEU A CA 1
ATOM 682 C C . LEU A 1 83 ? -1.662 -19.625 -6.891 1 93.38 83 LEU A C 1
ATOM 684 O O . LEU A 1 83 ? -0.582 -19.484 -6.312 1 93.38 83 LEU A O 1
ATOM 688 N N . ALA A 1 84 ? -2.338 -20.75 -6.957 1 93.5 84 ALA A N 1
ATOM 689 C CA . ALA A 1 84 ? -1.774 -21.953 -6.348 1 93.5 84 ALA A CA 1
ATOM 690 C C . ALA A 1 84 ? -0.41 -22.281 -6.949 1 93.5 84 ALA A C 1
ATOM 692 O O . ALA A 1 84 ? 0.529 -22.625 -6.223 1 93.5 84 ALA A O 1
ATOM 693 N N . ASP A 1 85 ? -0.308 -22.156 -8.242 1 93.81 85 ASP A N 1
ATOM 694 C CA . ASP A 1 85 ? 0.953 -22.422 -8.93 1 93.81 85 ASP A CA 1
ATOM 695 C C . ASP A 1 85 ? 2.025 -21.422 -8.508 1 93.81 85 ASP A C 1
ATOM 697 O O . ASP A 1 85 ? 3.188 -21.781 -8.32 1 93.81 85 ASP A O 1
ATOM 701 N N . LEU A 1 86 ? 1.65 -20.156 -8.398 1 95.75 86 LEU A N 1
ATOM 702 C CA . LEU A 1 86 ? 2.586 -19.141 -7.93 1 95.75 86 LEU A CA 1
ATOM 703 C C . LEU A 1 86 ? 3.105 -19.484 -6.539 1 95.75 86 LEU A C 1
ATOM 705 O O . LEU A 1 86 ? 4.312 -19.438 -6.293 1 95.75 86 LEU A O 1
ATOM 709 N N . VAL A 1 87 ? 2.246 -19.812 -5.629 1 95.38 87 VAL A N 1
ATOM 710 C CA . VAL A 1 87 ? 2.592 -20.094 -4.242 1 95.38 87 VAL A CA 1
ATOM 711 C C . VAL A 1 87 ? 3.564 -21.281 -4.18 1 95.38 87 VAL A C 1
ATOM 713 O O . VAL A 1 87 ? 4.547 -21.234 -3.436 1 95.38 87 VAL A O 1
ATOM 716 N N . GLU A 1 88 ? 3.316 -22.266 -4.973 1 95.31 88 GLU A N 1
ATOM 717 C CA . GLU A 1 88 ? 4.211 -23.406 -5.012 1 95.31 88 GLU A CA 1
ATOM 718 C C . GLU A 1 88 ? 5.625 -23 -5.414 1 95.31 88 GLU A C 1
ATOM 720 O O . GLU A 1 88 ? 6.605 -23.547 -4.91 1 95.31 88 GLU A O 1
ATOM 725 N N . ARG A 1 89 ? 5.703 -22.062 -6.309 1 96.75 89 ARG A N 1
ATOM 726 C CA . ARG A 1 89 ? 6.988 -21.609 -6.824 1 96.75 89 ARG A CA 1
ATOM 727 C C . ARG A 1 89 ? 7.719 -20.75 -5.793 1 96.75 89 ARG A C 1
ATOM 729 O O . ARG A 1 89 ? 8.953 -20.781 -5.719 1 96.75 89 ARG A O 1
ATOM 736 N N . VAL A 1 90 ? 6.938 -20.016 -4.953 1 97.88 90 VAL A N 1
ATOM 737 C CA . VAL A 1 90 ? 7.605 -19.016 -4.133 1 97.88 90 VAL A CA 1
ATOM 738 C C . VAL A 1 90 ? 7.613 -19.453 -2.672 1 97.88 90 VAL A C 1
ATOM 740 O O . VAL A 1 90 ? 8.406 -18.969 -1.87 1 97.88 90 VAL A O 1
ATOM 743 N N . LYS A 1 91 ? 6.855 -20.391 -2.258 1 97.5 91 LYS A N 1
ATOM 744 C CA . LYS A 1 91 ? 6.707 -20.812 -0.872 1 97.5 91 LYS A CA 1
ATOM 745 C C . LYS A 1 91 ? 8.047 -21.234 -0.281 1 97.5 91 LYS A C 1
ATOM 747 O O . LYS A 1 91 ? 8.352 -20.922 0.873 1 97.5 91 LYS A O 1
ATOM 752 N N . PRO A 1 92 ? 8.922 -21.922 -1.023 1 98.5 92 PRO A N 1
ATOM 753 C CA . PRO A 1 92 ? 10.203 -22.328 -0.444 1 98.5 92 PRO A CA 1
ATOM 754 C C . PRO A 1 92 ? 11.078 -21.141 -0.046 1 98.5 92 PRO A C 1
ATOM 756 O O . PRO A 1 92 ? 12.047 -21.312 0.702 1 98.5 92 PRO A O 1
ATOM 759 N N . LEU A 1 93 ? 10.773 -20.016 -0.563 1 98.75 93 LEU A N 1
ATOM 760 C CA . LEU A 1 93 ? 11.57 -18.828 -0.306 1 98.75 93 LEU A CA 1
ATOM 761 C C . LEU A 1 93 ? 11.094 -18.109 0.951 1 98.75 93 LEU A C 1
ATOM 763 O O . LEU A 1 93 ? 11.781 -17.219 1.472 1 98.75 93 LEU A O 1
ATOM 767 N N . PHE A 1 94 ? 9.898 -18.406 1.462 1 98.75 94 PHE A N 1
ATOM 768 C CA . PHE A 1 94 ? 9.25 -17.672 2.539 1 98.75 94 PHE A CA 1
ATOM 769 C C . PHE A 1 94 ? 9.672 -18.219 3.898 1 98.75 94 PHE A C 1
ATOM 771 O O . PHE A 1 94 ? 9.883 -19.422 4.051 1 98.75 94 PHE A O 1
ATOM 778 N N . GLU A 1 95 ? 9.82 -17.312 4.809 1 98.5 95 GLU A N 1
ATOM 779 C CA . GLU A 1 95 ? 9.977 -17.734 6.203 1 98.5 95 GLU A CA 1
ATOM 780 C C . GLU A 1 95 ? 8.688 -18.328 6.75 1 98.5 95 GLU A C 1
ATOM 782 O O . GLU A 1 95 ? 8.727 -19.281 7.527 1 98.5 95 GLU A O 1
ATOM 787 N N . THR A 1 96 ? 7.602 -17.719 6.473 1 97.81 96 THR A N 1
ATOM 788 C CA . THR A 1 96 ? 6.23 -18.125 6.77 1 97.81 96 THR A CA 1
ATOM 789 C C . THR A 1 96 ? 5.289 -17.719 5.637 1 97.81 96 THR A C 1
ATOM 791 O O . THR A 1 96 ? 5.664 -16.938 4.762 1 97.81 96 THR A O 1
ATOM 794 N N . MET A 1 97 ? 4.113 -18.297 5.598 1 97.19 97 MET A N 1
ATOM 795 C CA . MET A 1 97 ? 3.139 -17.906 4.582 1 97.19 97 MET A CA 1
ATOM 796 C C . MET A 1 97 ? 2.789 -16.422 4.703 1 97.19 97 MET A C 1
ATOM 798 O O . MET A 1 97 ? 2.785 -15.875 5.805 1 97.19 97 MET A O 1
ATOM 802 N N . PRO A 1 98 ? 2.453 -15.789 3.58 1 97.56 98 PRO A N 1
ATOM 803 C CA . PRO A 1 98 ? 2.139 -14.359 3.615 1 97.56 98 PRO A CA 1
ATOM 804 C C . PRO A 1 98 ? 0.975 -14.039 4.547 1 97.56 98 PRO A C 1
ATOM 806 O O . PRO A 1 98 ? 0.025 -14.82 4.652 1 97.56 98 PRO A O 1
ATOM 809 N N . GLU A 1 99 ? 1.114 -12.914 5.184 1 97.75 99 GLU A N 1
ATOM 810 C CA . GLU A 1 99 ? -0.029 -12.336 5.887 1 97.75 99 GLU A CA 1
ATOM 811 C C . GLU A 1 99 ? -0.896 -11.508 4.941 1 97.75 99 GLU A C 1
ATOM 813 O O . GLU A 1 99 ? -0.424 -10.539 4.348 1 97.75 99 GLU A O 1
ATOM 818 N N . ARG A 1 100 ? -2.152 -11.914 4.859 1 97.75 100 ARG A N 1
ATOM 819 C CA . ARG A 1 100 ? -3.055 -11.242 3.93 1 97.75 100 ARG A CA 1
ATOM 820 C C . ARG A 1 100 ? -4.094 -10.414 4.68 1 97.75 100 ARG A C 1
ATOM 822 O O . ARG A 1 100 ? -4.605 -10.844 5.715 1 97.75 100 ARG A O 1
ATOM 829 N N . SER A 1 101 ? -4.359 -9.25 4.137 1 98.5 101 SER A N 1
ATOM 830 C CA . SER A 1 101 ? -5.402 -8.383 4.676 1 98.5 101 SER A CA 1
ATOM 831 C C . SER A 1 101 ? -6.148 -7.656 3.564 1 98.5 101 SER A C 1
ATOM 833 O O . SER A 1 101 ? -5.574 -7.348 2.52 1 98.5 101 SER A O 1
ATOM 835 N N . ASP A 1 102 ? -7.398 -7.383 3.848 1 98.75 102 ASP A N 1
ATOM 836 C CA . ASP A 1 102 ? -8.258 -6.719 2.869 1 98.75 102 ASP A CA 1
ATOM 837 C C . ASP A 1 102 ? -8.5 -5.262 3.25 1 98.75 102 ASP A C 1
ATOM 839 O O . ASP A 1 102 ? -8.711 -4.949 4.422 1 98.75 102 ASP A O 1
ATOM 843 N N . TYR A 1 103 ? -8.5 -4.434 2.248 1 98.81 103 TYR A N 1
ATOM 844 C CA . TYR A 1 103 ? -8.742 -3.008 2.441 1 98.81 103 TYR A CA 1
ATOM 845 C C . TYR A 1 103 ? -9.695 -2.465 1.386 1 98.81 103 TYR A C 1
ATOM 847 O O . TYR A 1 103 ? -9.828 -3.045 0.306 1 98.81 103 TYR A O 1
ATOM 855 N N . THR A 1 104 ? -10.328 -1.4 1.726 1 98.56 104 THR A N 1
ATOM 856 C CA . THR A 1 104 ? -10.969 -0.537 0.738 1 98.56 104 THR A CA 1
ATOM 857 C C . THR A 1 104 ? -10.102 0.686 0.448 1 98.56 104 THR A C 1
ATOM 859 O O . THR A 1 104 ? -9.336 1.125 1.304 1 98.56 104 THR A O 1
ATOM 862 N N . LEU A 1 105 ? -10.211 1.155 -0.726 1 98.19 105 LEU A N 1
ATOM 863 C CA . LEU A 1 105 ? -9.531 2.387 -1.115 1 98.19 105 LEU A CA 1
ATOM 864 C C . LEU A 1 105 ? -10.414 3.602 -0.853 1 98.19 105 LEU A C 1
ATOM 866 O O . LEU A 1 105 ? -11.477 3.748 -1.465 1 98.19 105 LEU A O 1
ATOM 870 N N . SER A 1 106 ? -10.008 4.484 -0.039 1 97.19 106 SER A N 1
ATOM 871 C CA . SER A 1 106 ? -10.789 5.672 0.294 1 97.19 106 SER A CA 1
ATOM 872 C C . SER A 1 106 ? -10.438 6.84 -0.619 1 97.19 106 SER A C 1
ATOM 874 O O . SER A 1 106 ? -11.297 7.66 -0.95 1 97.19 106 SER A O 1
ATOM 876 N N . ALA A 1 107 ? -9.211 6.926 -0.943 1 95.62 107 ALA A N 1
ATOM 877 C CA . ALA A 1 107 ? -8.742 7.977 -1.846 1 95.62 107 ALA A CA 1
ATOM 878 C C . ALA A 1 107 ? -7.391 7.613 -2.459 1 95.62 107 ALA A C 1
ATOM 880 O O . ALA A 1 107 ? -6.574 6.941 -1.825 1 95.62 107 ALA A O 1
ATOM 881 N N . ALA A 1 108 ? -7.23 8 -3.666 1 94.69 108 ALA A N 1
ATOM 882 C CA . ALA A 1 108 ? -5.945 7.852 -4.344 1 94.69 108 ALA A CA 1
ATOM 883 C C . ALA A 1 108 ? -5.746 8.953 -5.387 1 94.69 108 ALA A C 1
ATOM 885 O O . ALA A 1 108 ? -6.684 9.312 -6.102 1 94.69 108 ALA A O 1
ATOM 886 N N . VAL A 1 109 ? -4.527 9.438 -5.391 1 90.62 109 VAL A N 1
ATOM 887 C CA . VAL A 1 109 ? -4.094 10.383 -6.41 1 90.62 109 VAL A CA 1
ATOM 888 C C . VAL A 1 109 ? -2.672 10.047 -6.855 1 90.62 109 VAL A C 1
ATOM 890 O O . VAL A 1 109 ? -1.795 9.805 -6.02 1 90.62 109 VAL A O 1
ATOM 893 N N . LEU A 1 110 ? -2.465 9.906 -8.07 1 87.12 110 LEU A N 1
ATOM 894 C CA . LEU A 1 110 ? -1.133 9.836 -8.656 1 87.12 110 LEU A CA 1
ATOM 895 C C . LEU A 1 110 ? -0.819 11.094 -9.445 1 87.12 110 LEU A C 1
ATOM 897 O O . LEU A 1 110 ? -1.621 11.523 -10.281 1 87.12 110 LEU A O 1
ATOM 901 N N . LEU A 1 111 ? 0.253 11.625 -9.078 1 82.88 111 LEU A N 1
ATOM 902 C CA . LEU A 1 111 ? 0.595 12.914 -9.672 1 82.88 111 LEU A CA 1
ATOM 903 C C . LEU A 1 111 ? 1.702 12.758 -10.711 1 82.88 111 LEU A C 1
ATOM 905 O O . LEU A 1 111 ? 2.566 11.891 -10.578 1 82.88 111 LEU A O 1
ATOM 909 N N . SER A 1 112 ? 1.541 13.398 -11.828 1 74.12 112 SER A N 1
ATOM 910 C CA . SER A 1 112 ? 2.52 13.383 -12.914 1 74.12 112 SER A CA 1
ATOM 911 C C . SER A 1 112 ? 3.752 14.211 -12.555 1 74.12 112 SER A C 1
ATOM 913 O O . SER A 1 112 ? 3.66 15.164 -11.781 1 74.12 112 SER A O 1
ATOM 915 N N . MET B 1 1 ? 3.324 6.012 -15.852 1 60.56 1 MET B N 1
ATOM 916 C CA . MET B 1 1 ? 3.311 6.125 -14.398 1 60.56 1 MET B CA 1
ATOM 917 C C . MET B 1 1 ? 4.418 7.055 -13.914 1 60.56 1 MET B C 1
ATOM 919 O O . MET B 1 1 ? 5.465 7.164 -14.555 1 60.56 1 MET B O 1
ATOM 923 N N . PRO B 1 2 ? 4.004 8.008 -12.922 1 73.06 2 PRO B N 1
ATOM 924 C CA . PRO B 1 2 ? 5.09 8.828 -12.383 1 73.06 2 PRO B CA 1
ATOM 925 C C . PRO B 1 2 ? 6.301 7.996 -11.961 1 73.06 2 PRO B C 1
ATOM 927 O O . PRO B 1 2 ? 6.172 6.793 -11.719 1 73.06 2 PRO B O 1
ATOM 930 N N . ASN B 1 3 ? 7.406 8.664 -12.078 1 90.62 3 ASN B N 1
ATOM 931 C CA . ASN B 1 3 ? 8.641 8 -11.664 1 90.62 3 ASN B CA 1
ATOM 932 C C . ASN B 1 3 ? 8.688 7.805 -10.148 1 90.62 3 ASN B C 1
ATOM 934 O O . ASN B 1 3 ? 9.406 8.516 -9.453 1 90.62 3 ASN B O 1
ATOM 938 N N . ILE B 1 4 ? 7.934 6.918 -9.602 1 95.94 4 ILE B N 1
ATOM 939 C CA . ILE B 1 4 ? 7.891 6.578 -8.18 1 95.94 4 ILE B CA 1
ATOM 940 C C . ILE B 1 4 ? 8.992 5.574 -7.855 1 95.94 4 ILE B C 1
ATOM 942 O O . ILE B 1 4 ? 9.133 4.555 -8.539 1 95.94 4 ILE B O 1
ATOM 946 N N . ARG B 1 5 ? 9.789 5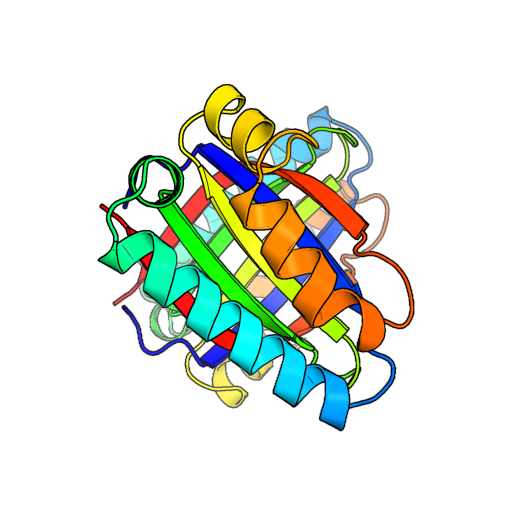.883 -6.809 1 97.5 5 ARG B N 1
ATOM 947 C CA . ARG B 1 5 ? 10.852 4.969 -6.406 1 97.5 5 ARG B CA 1
ATOM 948 C C . ARG B 1 5 ? 10.766 4.652 -4.918 1 97.5 5 ARG B C 1
ATOM 950 O O . ARG B 1 5 ? 11.273 3.621 -4.465 1 97.5 5 ARG B O 1
ATOM 957 N N . TYR B 1 6 ? 10.133 5.543 -4.172 1 98.38 6 TYR B N 1
ATOM 958 C CA . TYR B 1 6 ? 10.047 5.387 -2.725 1 98.38 6 TYR B CA 1
ATOM 959 C C . TYR B 1 6 ? 8.609 5.543 -2.24 1 98.38 6 TYR B C 1
ATOM 961 O O . TYR B 1 6 ? 7.84 6.32 -2.807 1 98.38 6 TYR B O 1
ATOM 969 N N . VAL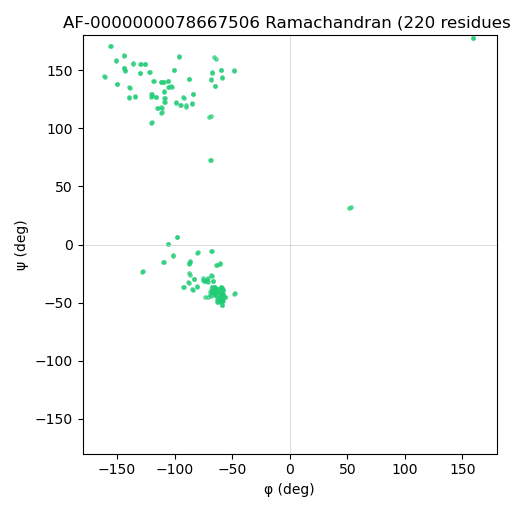 B 1 7 ? 8.312 4.816 -1.185 1 98.69 7 VAL B N 1
ATOM 970 C CA . VAL B 1 7 ? 6.98 4.824 -0.591 1 98.69 7 VAL B CA 1
ATOM 971 C C . VAL B 1 7 ? 7.094 4.938 0.927 1 98.69 7 VAL B C 1
ATOM 973 O O . VAL B 1 7 ? 7.883 4.23 1.554 1 98.69 7 VAL B O 1
ATOM 976 N N . LYS B 1 8 ? 6.41 5.902 1.481 1 98.75 8 LYS B N 1
ATOM 977 C CA . LYS B 1 8 ? 6.219 5.945 2.928 1 98.75 8 LYS B CA 1
ATOM 978 C C . LYS B 1 8 ? 4.895 5.297 3.324 1 98.75 8 LYS B C 1
ATOM 980 O O . LYS B 1 8 ? 3.836 5.68 2.824 1 98.75 8 LYS B O 1
ATOM 985 N N . LYS B 1 9 ? 4.969 4.277 4.129 1 98.88 9 LYS B N 1
ATOM 986 C CA . LYS B 1 9 ? 3.779 3.637 4.688 1 98.88 9 LYS B CA 1
ATOM 987 C C . LYS B 1 9 ? 3.506 4.129 6.105 1 98.88 9 LYS B C 1
ATOM 989 O O . LYS B 1 9 ? 4.375 4.043 6.977 1 98.88 9 LYS B O 1
ATOM 994 N N . ASN B 1 10 ? 2.352 4.676 6.332 1 98.75 10 ASN B N 1
ATOM 995 C CA . ASN B 1 10 ? 1.857 5.055 7.652 1 98.75 10 ASN B CA 1
ATOM 996 C C . ASN B 1 10 ? 0.687 4.18 8.086 1 98.75 10 ASN B C 1
ATOM 998 O O . ASN B 1 10 ? -0.37 4.188 7.453 1 98.75 10 ASN B O 1
ATOM 1002 N N . ILE B 1 11 ? 0.888 3.391 9.094 1 98.75 11 ILE B N 1
ATOM 1003 C CA . ILE B 1 11 ? -0.233 2.672 9.695 1 98.75 11 ILE B CA 1
ATOM 1004 C C . ILE B 1 11 ? -0.823 3.494 10.836 1 98.75 11 ILE B C 1
ATOM 1006 O O . ILE B 1 11 ? -0.104 3.9 11.75 1 98.75 11 ILE B O 1
ATOM 1010 N N . VAL B 1 12 ? -2.078 3.711 10.758 1 98.62 12 VAL B N 1
ATOM 1011 C CA . VAL B 1 12 ? -2.76 4.555 11.734 1 98.62 12 VAL B CA 1
ATOM 1012 C C . VAL B 1 12 ? -3.84 3.744 12.445 1 98.62 12 VAL B C 1
ATOM 1014 O O . VAL B 1 12 ? -4.656 3.082 11.805 1 98.62 12 VAL B O 1
ATOM 1017 N N . TYR B 1 13 ? -3.811 3.764 13.734 1 98.75 13 TYR B N 1
ATOM 1018 C CA . TYR B 1 13 ? -4.883 3.217 14.555 1 98.75 13 TYR B CA 1
ATOM 1019 C C . TYR B 1 13 ? -5.664 4.332 15.242 1 98.75 13 TYR B C 1
ATOM 1021 O O . TYR B 1 13 ? -5.102 5.109 16.016 1 98.75 13 TYR B O 1
ATOM 1029 N N . PHE B 1 14 ? -6.922 4.324 14.984 1 98.81 14 PHE B N 1
ATOM 1030 C CA . PHE B 1 14 ? -7.812 5.34 15.531 1 98.81 14 PHE B CA 1
ATOM 1031 C C . PHE B 1 14 ? -8.484 4.836 16.797 1 98.81 14 PHE B C 1
ATOM 1033 O O . PHE B 1 14 ? -8.547 3.627 17.047 1 98.81 14 PHE B O 1
ATOM 1040 N N . LYS B 1 15 ? -8.984 5.703 17.562 1 98.75 15 LYS B N 1
ATOM 1041 C CA . LYS B 1 15 ? -9.633 5.363 18.812 1 98.75 15 LYS B CA 1
ATOM 1042 C C . LYS B 1 15 ? -10.977 4.672 18.578 1 98.75 15 LYS B C 1
ATOM 1044 O O . LYS B 1 15 ? -11.438 3.889 19.406 1 98.75 15 LYS B O 1
ATOM 1049 N N . SER B 1 16 ? -11.586 5.02 17.438 1 98.69 16 SER B N 1
ATOM 1050 C CA . SER B 1 16 ? -12.867 4.438 17.062 1 98.69 16 SER B CA 1
ATOM 1051 C C . SER B 1 16 ? -13.086 4.5 15.555 1 98.69 16 SER B C 1
ATOM 1053 O O . SER B 1 16 ? -12.32 5.152 14.844 1 98.69 16 SER B O 1
ATOM 1055 N N . SER B 1 17 ? -14.141 3.818 15.109 1 98.12 17 SER B N 1
ATOM 1056 C CA . SER B 1 17 ? -14.492 3.865 13.695 1 98.12 17 SER B CA 1
ATOM 1057 C C . SER B 1 17 ? -14.945 5.262 13.289 1 98.12 17 SER B C 1
ATOM 1059 O O . SER B 1 17 ? -14.734 5.68 12.148 1 98.12 17 SER B O 1
ATOM 1061 N N . LEU B 1 18 ? -15.555 5.973 14.195 1 98.31 18 LEU B N 1
ATOM 1062 C CA . LEU B 1 18 ? -15.945 7.352 13.922 1 98.31 18 LEU B CA 1
ATOM 1063 C C . LEU B 1 18 ? -14.719 8.242 13.766 1 98.31 18 LEU B C 1
ATOM 1065 O O . LEU B 1 18 ? -14.672 9.094 12.875 1 98.31 18 LEU B O 1
ATOM 1069 N N . ASP B 1 19 ? -13.766 8.023 14.602 1 98.75 19 ASP B N 1
ATOM 1070 C CA . ASP B 1 19 ? -12.523 8.781 14.492 1 98.75 19 ASP B CA 1
ATOM 1071 C C . ASP B 1 19 ? -11.789 8.461 13.195 1 98.75 19 ASP B C 1
ATOM 1073 O O . ASP B 1 19 ? -11.141 9.336 12.609 1 98.75 19 ASP B O 1
ATOM 1077 N N . ARG B 1 20 ? -11.836 7.215 12.75 1 98.5 20 ARG B N 1
ATOM 1078 C CA . ARG B 1 20 ? -11.25 6.855 11.461 1 98.5 20 ARG B CA 1
ATOM 1079 C C . ARG B 1 20 ? -11.883 7.648 10.328 1 98.5 20 ARG B C 1
ATOM 1081 O O . ARG B 1 20 ? -11.18 8.156 9.453 1 98.5 20 ARG B O 1
ATOM 1088 N N . GLU B 1 21 ? -13.18 7.738 10.352 1 98.19 21 GLU B N 1
ATOM 1089 C CA . GLU B 1 21 ? -13.898 8.484 9.32 1 98.19 21 GLU B CA 1
ATOM 1090 C C . GLU B 1 21 ? -13.484 9.953 9.312 1 98.19 21 GLU B C 1
ATOM 1092 O O . GLU B 1 21 ? -13.211 10.523 8.258 1 98.19 21 GLU B O 1
ATOM 1097 N N . LYS B 1 22 ? -13.469 10.523 10.477 1 98.5 22 LYS B N 1
ATOM 1098 C CA . LYS B 1 22 ? -13.039 11.914 10.609 1 98.5 22 LYS B CA 1
ATOM 1099 C C . LYS B 1 22 ? -11.602 12.094 10.141 1 98.5 22 LYS B C 1
ATOM 1101 O O . LYS B 1 22 ? -11.297 13.008 9.375 1 98.5 22 LYS B O 1
ATOM 1106 N N . GLY B 1 23 ? -10.727 11.219 10.625 1 98.5 23 GLY B N 1
ATOM 1107 C CA . GLY B 1 23 ? -9.328 11.289 10.234 1 98.5 23 GLY B CA 1
ATOM 1108 C C . GLY B 1 23 ? -9.125 11.148 8.742 1 98.5 23 GLY B C 1
ATOM 1109 O O . GLY B 1 23 ? -8.328 11.875 8.148 1 98.5 23 GLY B O 1
ATOM 1110 N N . THR B 1 24 ? -9.828 10.219 8.148 1 98.38 24 THR B N 1
ATOM 1111 C CA . THR B 1 24 ? -9.75 10 6.711 1 98.38 24 THR B CA 1
ATOM 1112 C C . THR B 1 24 ? -10.148 11.266 5.953 1 98.38 24 THR B C 1
ATOM 1114 O O . THR B 1 24 ? -9.477 11.656 4.992 1 98.38 24 THR B O 1
ATOM 1117 N N . SER B 1 25 ? -11.219 11.898 6.387 1 98.25 25 SER B N 1
ATOM 1118 C CA . SER B 1 25 ? -11.648 13.148 5.77 1 98.25 25 SER B CA 1
ATOM 1119 C C . SER B 1 25 ? -10.562 14.219 5.879 1 98.25 25 SER B C 1
ATOM 1121 O O . SER B 1 25 ? -10.305 14.945 4.918 1 98.25 25 SER B O 1
ATOM 1123 N N . ILE B 1 26 ? -9.938 14.289 6.996 1 98.31 26 ILE B N 1
ATOM 1124 C CA . ILE B 1 26 ? -8.883 15.266 7.219 1 98.31 26 ILE B CA 1
ATOM 1125 C C . ILE B 1 26 ? -7.699 14.969 6.301 1 98.31 26 ILE B C 1
ATOM 1127 O O . ILE B 1 26 ? -7.125 15.883 5.703 1 98.31 26 ILE B O 1
ATOM 1131 N N . PHE B 1 27 ? -7.32 13.688 6.168 1 98.19 27 PHE B N 1
ATOM 1132 C CA . PHE B 1 27 ? -6.238 13.312 5.27 1 98.19 27 PHE B CA 1
ATOM 1133 C C . PHE B 1 27 ? -6.547 13.727 3.836 1 98.19 27 PHE B C 1
ATOM 1135 O O . PHE B 1 27 ? -5.707 14.32 3.162 1 98.19 27 PHE B O 1
ATOM 1142 N N . ILE B 1 28 ? -7.746 13.406 3.428 1 97.25 28 ILE B N 1
ATOM 1143 C CA . ILE B 1 28 ? -8.148 13.711 2.059 1 97.25 28 ILE B CA 1
ATOM 1144 C C . ILE B 1 28 ? -8.07 15.211 1.815 1 97.25 28 ILE B C 1
ATOM 1146 O O . ILE B 1 28 ? -7.523 15.656 0.804 1 97.25 28 ILE B O 1
ATOM 1150 N N . GLU B 1 29 ? -8.602 15.984 2.705 1 96.62 29 GLU B N 1
ATOM 1151 C CA . GLU B 1 29 ? -8.562 17.438 2.611 1 96.62 29 GLU B CA 1
ATOM 1152 C C . GLU B 1 29 ? -7.121 17.953 2.586 1 96.62 29 GLU B C 1
ATOM 1154 O O . GLU B 1 29 ? -6.785 18.828 1.793 1 96.62 29 GLU B O 1
ATOM 1159 N N . PHE B 1 30 ? -6.375 17.422 3.426 1 96.19 30 PHE B N 1
ATOM 1160 C CA . PHE B 1 30 ? -4.98 17.844 3.525 1 96.19 30 PHE B CA 1
ATOM 1161 C C . PHE B 1 30 ? -4.258 17.641 2.199 1 96.19 30 PHE B C 1
ATOM 1163 O O . PHE B 1 30 ? -3.633 18.562 1.68 1 96.19 30 PHE B O 1
ATOM 1170 N N . PHE B 1 31 ? -4.328 16.469 1.639 1 95.44 31 PHE B N 1
ATOM 1171 C CA . PHE B 1 31 ? -3.627 16.172 0.398 1 95.44 31 PHE B CA 1
ATOM 1172 C C . PHE B 1 31 ? -4.191 16.984 -0.76 1 95.44 31 PHE B C 1
ATOM 1174 O O . PHE B 1 31 ? -3.445 17.438 -1.626 1 95.44 31 PHE B O 1
ATOM 1181 N N . ARG B 1 32 ? -5.5 17.109 -0.77 1 93.62 32 ARG B N 1
ATOM 1182 C CA . ARG B 1 32 ? -6.113 17.969 -1.778 1 93.62 32 ARG B CA 1
ATOM 1183 C C . ARG B 1 32 ? -5.551 19.391 -1.71 1 93.62 32 ARG B C 1
ATOM 1185 O O . ARG B 1 32 ? -5.168 19.953 -2.732 1 93.62 32 ARG B O 1
ATOM 1192 N N . ASP B 1 33 ? -5.426 19.953 -0.576 1 92.25 33 ASP B N 1
ATOM 1193 C CA . ASP B 1 33 ? -5.016 21.328 -0.368 1 92.25 33 ASP B CA 1
ATOM 1194 C C . ASP B 1 33 ? -3.557 21.547 -0.767 1 92.25 33 ASP B C 1
ATOM 1196 O O . ASP B 1 33 ? -3.221 22.531 -1.424 1 92.25 33 ASP B O 1
ATOM 1200 N N . ILE B 1 34 ? -2.705 20.547 -0.405 1 89.25 34 ILE B N 1
ATOM 1201 C CA . ILE B 1 34 ? -1.289 20.766 -0.68 1 89.25 34 ILE B CA 1
ATOM 1202 C C . ILE B 1 34 ? -1.022 20.594 -2.174 1 89.25 34 ILE B C 1
ATOM 1204 O O . ILE B 1 34 ? -0.123 21.234 -2.727 1 89.25 34 ILE B O 1
ATOM 1208 N N . ILE B 1 35 ? -1.745 19.828 -2.828 1 85.75 35 ILE B N 1
ATOM 1209 C CA . ILE B 1 35 ? -1.613 19.641 -4.27 1 85.75 35 ILE B CA 1
ATOM 1210 C C . ILE B 1 35 ? -2.154 20.875 -4.996 1 85.75 35 ILE B C 1
ATOM 1212 O O . ILE B 1 35 ? -1.504 21.406 -5.895 1 85.75 35 ILE B O 1
ATOM 1216 N N . ALA B 1 36 ? -3.287 21.297 -4.527 1 85.31 36 ALA B N 1
ATOM 1217 C CA . ALA B 1 36 ? -3.926 22.453 -5.152 1 85.31 36 ALA B CA 1
ATOM 1218 C C . ALA B 1 36 ? -3.08 23.703 -4.973 1 85.31 36 ALA B C 1
ATOM 1220 O O . ALA B 1 36 ? -2.963 24.516 -5.891 1 85.31 36 ALA B O 1
ATOM 1221 N N . ALA B 1 37 ? -2.506 23.781 -3.838 1 81.69 37 ALA B N 1
ATOM 1222 C CA . ALA B 1 37 ? -1.731 24.984 -3.52 1 81.69 37 ALA B CA 1
ATOM 1223 C C . ALA B 1 37 ? -0.346 24.922 -4.156 1 81.69 37 ALA B C 1
ATOM 1225 O O . ALA B 1 37 ? 0.403 25.906 -4.117 1 81.69 37 ALA B O 1
ATOM 1226 N N . LYS B 1 38 ? 0.018 23.828 -4.734 1 78.5 38 LYS B N 1
ATOM 1227 C CA . LYS B 1 38 ? 1.288 23.609 -5.418 1 78.5 38 LYS B CA 1
ATOM 1228 C C . LYS B 1 38 ? 2.467 23.969 -4.52 1 78.5 38 LYS B C 1
ATOM 1230 O O . LYS B 1 38 ? 3.445 24.562 -4.98 1 78.5 38 LYS B O 1
ATOM 1235 N N . VAL B 1 39 ? 2.178 23.719 -3.311 1 76.69 39 VAL B N 1
ATOM 1236 C CA . VAL B 1 39 ? 3.311 23.922 -2.41 1 76.69 39 VAL B CA 1
ATOM 1237 C C . VAL B 1 39 ? 4.402 22.906 -2.725 1 76.69 39 VAL B C 1
ATOM 1239 O O . VAL B 1 39 ? 4.172 21.938 -3.459 1 76.69 39 VAL B O 1
ATOM 1242 N N . GLN B 1 40 ? 5.602 23.219 -2.258 1 78.94 40 GLN B N 1
ATOM 1243 C CA . GLN B 1 40 ? 6.754 22.375 -2.57 1 78.94 40 GLN B CA 1
ATOM 1244 C C . GLN B 1 40 ? 6.438 20.906 -2.32 1 78.94 40 GLN B C 1
ATOM 1246 O O . GLN B 1 40 ? 6.727 20.047 -3.164 1 78.94 40 GLN B O 1
ATOM 1251 N N . ALA B 1 41 ? 5.785 20.609 -1.254 1 74.06 41 ALA B N 1
ATOM 1252 C CA . ALA B 1 41 ? 5.422 19.234 -0.904 1 74.06 41 ALA B CA 1
ATOM 1253 C C . ALA B 1 41 ? 4.5 18.625 -1.959 1 74.06 41 ALA B C 1
ATOM 1255 O O . ALA B 1 41 ? 4.645 17.453 -2.316 1 74.06 41 ALA B O 1
ATOM 1256 N N . GLY B 1 42 ? 3.629 19.359 -2.391 1 76.56 42 GLY B N 1
ATOM 1257 C CA . GLY B 1 42 ? 2.701 18.906 -3.416 1 76.56 42 GLY B CA 1
ATOM 1258 C C . GLY B 1 42 ? 3.365 18.656 -4.754 1 76.56 42 GLY B C 1
ATOM 1259 O O . GLY B 1 42 ? 2.932 17.797 -5.52 1 76.56 42 GLY B O 1
ATOM 1260 N N . ARG B 1 43 ? 4.453 19.391 -4.945 1 82.38 43 ARG B N 1
ATOM 1261 C CA . ARG B 1 43 ? 5.156 19.25 -6.219 1 82.38 43 ARG B CA 1
ATOM 1262 C C . ARG B 1 43 ? 6.09 18.047 -6.195 1 82.38 43 ARG B C 1
ATOM 1264 O O . ARG B 1 43 ? 6.324 17.422 -7.23 1 82.38 43 ARG B O 1
ATOM 1271 N N . GLU B 1 44 ? 6.48 17.875 -4.988 1 91.25 44 GLU B N 1
ATOM 1272 C CA . GLU B 1 44 ? 7.496 16.828 -4.875 1 91.25 44 GLU B CA 1
ATOM 1273 C C . GLU B 1 44 ? 6.859 15.461 -4.703 1 91.25 44 GLU B C 1
ATOM 1275 O O . GLU B 1 44 ? 7.391 14.461 -5.191 1 91.25 44 GLU B O 1
ATOM 1280 N N . MET B 1 45 ? 5.754 15.398 -4.059 1 94.69 45 MET B N 1
ATOM 1281 C CA . MET B 1 45 ? 5.035 14.141 -3.893 1 94.69 45 MET B CA 1
ATOM 1282 C C . MET B 1 45 ? 4.473 13.656 -5.227 1 94.69 45 MET B C 1
ATOM 1284 O O . MET B 1 45 ? 3.951 14.453 -6.012 1 94.69 45 MET B O 1
ATOM 1288 N N . LYS B 1 46 ? 4.504 12.375 -5.438 1 94.88 46 LYS B N 1
ATOM 1289 C CA . LYS B 1 46 ? 4.062 11.797 -6.703 1 94.88 46 LYS B CA 1
ATOM 1290 C C . LYS B 1 46 ? 2.664 11.203 -6.578 1 94.88 46 LYS B C 1
ATOM 1292 O O . LYS B 1 46 ? 2.062 10.805 -7.578 1 94.88 46 LYS B O 1
ATOM 1297 N N . GLY B 1 47 ? 2.176 11.117 -5.344 1 95.31 47 GLY B N 1
ATOM 1298 C CA . GLY B 1 47 ? 0.828 10.609 -5.141 1 95.31 47 GLY B CA 1
ATOM 1299 C C . GLY B 1 47 ? 0.586 10.109 -3.729 1 95.31 47 GLY B C 1
ATOM 1300 O O . GLY B 1 47 ? 1.465 10.211 -2.869 1 95.31 47 GLY B O 1
ATOM 1301 N N . HIS B 1 48 ? -0.594 9.695 -3.494 1 97 48 HIS B N 1
ATOM 1302 C CA . HIS B 1 48 ? -0.974 9.102 -2.219 1 97 48 HIS B CA 1
ATOM 1303 C C . HIS B 1 48 ? -2.109 8.102 -2.396 1 97 48 HIS B C 1
ATOM 1305 O O . HIS B 1 48 ? -2.797 8.109 -3.42 1 97 48 HIS B O 1
ATOM 1311 N N . MET B 1 49 ? -2.215 7.207 -1.422 1 97.81 49 MET B N 1
ATOM 1312 C CA . MET B 1 49 ? -3.33 6.273 -1.291 1 97.81 49 MET B CA 1
ATOM 1313 C C . MET B 1 49 ? -3.756 6.137 0.167 1 97.81 49 MET B C 1
ATOM 1315 O O . MET B 1 49 ? -2.912 6.035 1.059 1 97.81 49 MET B O 1
ATOM 1319 N N . ILE B 1 50 ? -5.027 6.184 0.357 1 98.62 50 ILE B N 1
ATOM 1320 C CA . ILE B 1 50 ? -5.59 5.961 1.686 1 98.62 50 ILE B CA 1
ATOM 1321 C C . ILE B 1 50 ? -6.422 4.68 1.688 1 98.62 50 ILE B C 1
ATOM 1323 O O . ILE B 1 50 ? -7.41 4.574 0.962 1 98.62 50 ILE B O 1
ATOM 1327 N N . LEU B 1 51 ? -5.996 3.725 2.492 1 98.81 51 LEU B N 1
ATOM 1328 C CA . LEU B 1 51 ? -6.621 2.41 2.594 1 98.81 51 LEU B CA 1
ATOM 1329 C C . LEU B 1 51 ? -7.289 2.23 3.951 1 98.81 51 LEU B C 1
ATOM 1331 O O . LEU B 1 51 ? -6.738 2.635 4.977 1 98.81 51 LEU B O 1
ATOM 1335 N N . GLN B 1 52 ? -8.438 1.628 3.957 1 98.69 52 GLN B N 1
ATOM 1336 C CA . GLN B 1 52 ? -9.164 1.304 5.184 1 98.69 52 GLN B CA 1
ATOM 1337 C C . GLN B 1 52 ? -9.305 -0.206 5.355 1 98.69 52 GLN B C 1
ATOM 1339 O O . GLN B 1 52 ? -9.805 -0.894 4.465 1 98.69 52 GLN B O 1
ATOM 1344 N N . SER B 1 53 ? -8.883 -0.686 6.527 1 98.81 53 SER B N 1
ATOM 1345 C CA . SER B 1 53 ? -8.992 -2.115 6.793 1 98.81 53 SER B CA 1
ATOM 1346 C C . SER B 1 53 ? -10.453 -2.555 6.84 1 98.81 53 SER B C 1
ATOM 1348 O O . SER B 1 53 ? -11.289 -1.881 7.445 1 98.81 53 SER B O 1
ATOM 1350 N N . ILE B 1 54 ? -10.703 -3.666 6.223 1 98.44 54 ILE B N 1
ATOM 1351 C CA . ILE B 1 54 ? -12.062 -4.203 6.242 1 98.44 54 ILE B CA 1
ATOM 1352 C C . ILE B 1 54 ? -12.312 -4.938 7.559 1 98.44 54 ILE B C 1
ATOM 1354 O O . ILE B 1 54 ? -13.391 -4.836 8.141 1 98.44 54 ILE B O 1
ATOM 1358 N N . SER B 1 55 ? -11.266 -5.613 8.047 1 98.12 55 SER B N 1
ATOM 1359 C CA . SER B 1 55 ? -11.438 -6.477 9.211 1 98.12 55 SER B CA 1
ATOM 1360 C C . SER B 1 55 ? -11.273 -5.691 10.508 1 98.12 55 SER B C 1
ATOM 1362 O O . SER B 1 55 ? -11.734 -6.129 11.57 1 98.12 55 SER B O 1
ATOM 1364 N N . ASN B 1 56 ? -10.531 -4.578 10.531 1 98.38 56 ASN B N 1
ATOM 1365 C CA . ASN B 1 56 ? -10.336 -3.729 11.703 1 98.38 56 ASN B CA 1
ATOM 1366 C C . ASN B 1 56 ? -10.844 -2.311 11.453 1 98.38 56 ASN B C 1
ATOM 1368 O O . ASN B 1 56 ? -10.148 -1.491 10.852 1 98.38 56 ASN B O 1
ATOM 1372 N N . PRO B 1 57 ? -11.969 -1.958 12.008 1 98.06 57 PRO B N 1
ATOM 1373 C CA . PRO B 1 57 ? -12.617 -0.68 11.703 1 98.06 57 PRO B CA 1
ATOM 1374 C C . PRO B 1 57 ? -11.828 0.52 12.227 1 98.06 57 PRO B C 1
ATOM 1376 O O . PRO B 1 57 ? -12.156 1.665 11.914 1 98.06 57 PRO B O 1
ATOM 1379 N N . ASN B 1 58 ? -10.734 0.292 12.977 1 98.62 58 ASN B N 1
ATOM 1380 C CA . ASN B 1 58 ? -9.961 1.396 13.531 1 98.62 58 ASN B CA 1
ATOM 1381 C C . ASN B 1 58 ? -8.641 1.584 12.781 1 98.62 58 ASN B C 1
ATOM 1383 O O . ASN B 1 58 ? -7.855 2.475 13.117 1 98.62 58 ASN B O 1
ATOM 1387 N N . GLU B 1 59 ? -8.383 0.787 11.781 1 98.69 59 GLU B N 1
ATOM 1388 C CA . GLU B 1 59 ? -7.078 0.785 11.125 1 98.69 59 GLU B CA 1
ATOM 1389 C C . GLU B 1 59 ? -7.164 1.387 9.727 1 98.69 59 GLU B C 1
ATOM 1391 O O . GLU B 1 59 ? -8.023 1.003 8.93 1 98.69 59 GLU B O 1
ATOM 1396 N N . SER B 1 60 ? -6.23 2.301 9.43 1 98.81 60 SER B N 1
ATOM 1397 C CA . SER B 1 60 ? -5.996 2.805 8.078 1 98.81 60 SER B CA 1
ATOM 1398 C C . SER B 1 60 ? -4.516 2.746 7.715 1 98.81 60 SER B C 1
ATOM 1400 O O . SER B 1 60 ? -3.656 2.705 8.594 1 98.81 60 SER B O 1
ATOM 1402 N N . ILE B 1 61 ? -4.305 2.689 6.488 1 98.88 61 ILE B N 1
ATOM 1403 C CA . ILE B 1 61 ? -2.959 2.855 5.949 1 98.88 61 ILE B CA 1
ATOM 1404 C C . ILE B 1 61 ? -2.93 4.047 4.996 1 98.88 61 ILE B C 1
ATOM 1406 O O . ILE B 1 61 ? -3.809 4.191 4.145 1 98.88 61 ILE B O 1
ATOM 1410 N N . VAL B 1 62 ? -2.014 4.918 5.18 1 98.69 62 VAL B N 1
ATOM 1411 C CA . VAL B 1 62 ? -1.747 6.012 4.254 1 98.69 62 VAL B CA 1
ATOM 1412 C C . VAL B 1 62 ? -0.398 5.797 3.57 1 98.69 62 VAL B C 1
ATOM 1414 O O . VAL B 1 62 ? 0.633 5.695 4.238 1 98.69 62 VAL B O 1
ATOM 1417 N N . LEU B 1 63 ? -0.443 5.652 2.281 1 98.62 63 LEU B N 1
ATOM 1418 C CA . LEU B 1 63 ? 0.766 5.578 1.468 1 98.62 63 LEU B CA 1
ATOM 1419 C C . LEU B 1 63 ? 1.025 6.898 0.753 1 98.62 63 LEU B C 1
ATOM 1421 O O . LEU B 1 63 ? 0.095 7.527 0.243 1 98.62 63 LEU B O 1
ATOM 1425 N N . THR B 1 64 ? 2.271 7.32 0.78 1 97.56 64 THR B N 1
ATOM 1426 C CA . THR B 1 64 ? 2.709 8.422 -0.069 1 97.56 64 THR B CA 1
ATOM 1427 C C . THR B 1 64 ? 3.846 7.98 -0.986 1 97.56 64 THR B C 1
ATOM 1429 O O . THR B 1 64 ? 4.691 7.176 -0.592 1 97.56 64 THR B O 1
ATOM 1432 N N . PHE B 1 65 ? 3.889 8.562 -2.141 1 97.75 65 PHE B N 1
ATOM 1433 C CA . PHE B 1 65 ? 4.781 8.125 -3.207 1 97.75 65 PHE B CA 1
ATOM 1434 C C . PHE B 1 65 ? 5.766 9.227 -3.576 1 97.75 65 PHE B C 1
ATOM 1436 O O . PHE B 1 65 ? 5.387 10.391 -3.699 1 97.75 65 PHE B O 1
ATOM 1443 N N . TRP B 1 66 ? 7.012 8.773 -3.826 1 97 66 TRP B N 1
ATOM 1444 C CA . TRP B 1 66 ? 8.086 9.75 -4 1 97 66 TRP B CA 1
ATOM 1445 C C . TRP B 1 66 ? 9.086 9.273 -5.055 1 97 66 TRP B C 1
ATOM 1447 O O . TRP B 1 66 ? 9.32 8.07 -5.199 1 97 66 TRP B O 1
ATOM 1457 N N . GLU B 1 67 ? 9.695 10.273 -5.668 1 96.69 67 GLU B N 1
ATOM 1458 C CA . GLU B 1 67 ? 10.742 9.961 -6.637 1 96.69 67 GLU B CA 1
ATOM 1459 C C . GLU B 1 67 ? 12.086 9.766 -5.953 1 96.69 67 GLU B C 1
ATOM 1461 O O . GLU B 1 67 ? 12.867 8.891 -6.344 1 96.69 67 GLU B O 1
ATOM 1466 N N . THR B 1 68 ? 12.359 10.594 -4.914 1 96.44 68 THR B N 1
ATOM 1467 C CA . THR B 1 68 ? 13.641 10.469 -4.234 1 96.44 68 THR B CA 1
ATOM 1468 C C . THR B 1 68 ? 13.445 10.281 -2.732 1 96.44 68 THR B C 1
ATOM 1470 O O . THR B 1 68 ? 12.461 10.758 -2.166 1 96.44 68 THR B O 1
ATOM 1473 N N . LYS B 1 69 ? 14.453 9.672 -2.223 1 97 69 LYS B N 1
ATOM 1474 C CA . LYS B 1 69 ? 14.43 9.492 -0.773 1 97 69 LYS B CA 1
ATOM 1475 C C . LYS B 1 69 ? 14.57 10.828 -0.055 1 97 69 LYS B C 1
ATOM 1477 O O . LYS B 1 69 ? 14 11.031 1.016 1 97 69 LYS B O 1
ATOM 1482 N N . GLU B 1 70 ? 15.352 11.648 -0.625 1 96.44 70 GLU B N 1
ATOM 1483 C CA . GLU B 1 70 ? 15.609 12.961 -0.04 1 96.44 70 GLU B CA 1
ATOM 1484 C C . GLU B 1 70 ? 14.32 13.75 0.119 1 96.44 70 GLU B C 1
ATOM 1486 O O . GLU B 1 70 ? 14.055 14.312 1.185 1 96.44 70 GLU B O 1
ATOM 1491 N N . GLU B 1 71 ? 13.492 13.797 -0.938 1 95.19 71 GLU B N 1
ATOM 1492 C CA . GLU B 1 71 ? 12.219 14.516 -0.888 1 95.19 71 GLU B CA 1
ATOM 1493 C C . GLU B 1 71 ? 11.273 13.883 0.125 1 95.19 71 GLU B C 1
ATOM 1495 O O . GLU B 1 71 ? 10.586 14.594 0.865 1 95.19 71 GLU B O 1
ATOM 1500 N N . MET B 1 72 ? 11.273 12.586 0.183 1 97.12 72 MET B N 1
ATOM 1501 C CA . MET B 1 72 ? 10.445 11.875 1.152 1 97.12 72 MET B CA 1
ATOM 1502 C C . MET B 1 72 ? 10.859 12.219 2.578 1 97.12 72 MET B C 1
ATOM 1504 O O . MET B 1 72 ? 10.023 12.594 3.398 1 97.12 72 MET B O 1
ATOM 1508 N N . ASP B 1 73 ? 12.133 12.117 2.811 1 96.62 73 ASP B N 1
ATOM 1509 C CA . ASP B 1 73 ? 12.664 12.383 4.148 1 96.62 73 ASP B CA 1
ATOM 1510 C C . ASP B 1 73 ? 12.406 13.836 4.559 1 96.62 73 ASP B C 1
ATOM 1512 O O . ASP B 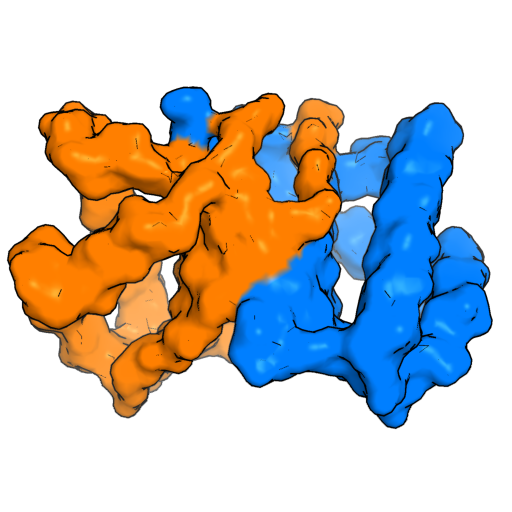1 73 ? 12.102 14.109 5.723 1 96.62 73 ASP B O 1
ATOM 1516 N N . LYS B 1 74 ? 12.531 14.664 3.658 1 95.12 74 LYS B N 1
ATOM 1517 C CA . LYS B 1 74 ? 12.273 16.078 3.941 1 95.12 74 LYS B CA 1
ATOM 1518 C C . LYS B 1 74 ? 10.812 16.281 4.352 1 95.12 74 LYS B C 1
ATOM 1520 O O . LYS B 1 74 ? 10.539 17.016 5.309 1 95.12 74 LYS B O 1
ATOM 1525 N N . PHE B 1 75 ? 9.852 15.695 3.646 1 95.5 75 PHE B N 1
ATOM 1526 C CA . PHE B 1 75 ? 8.43 15.828 3.959 1 95.5 75 PHE B CA 1
ATOM 1527 C C . PHE B 1 75 ? 8.141 15.336 5.371 1 95.5 75 PHE B C 1
ATOM 1529 O O . PHE B 1 75 ? 7.348 15.938 6.094 1 95.5 75 PHE B O 1
ATOM 1536 N N . TYR B 1 76 ? 8.789 14.297 5.812 1 96.19 76 TYR B N 1
ATOM 1537 C CA . TYR B 1 76 ? 8.484 13.656 7.086 1 96.19 76 TYR B CA 1
ATOM 1538 C C . TYR B 1 76 ? 9.43 14.133 8.18 1 96.19 76 TYR B C 1
ATOM 1540 O O . TYR B 1 76 ? 9.445 13.586 9.281 1 96.19 76 TYR B O 1
ATOM 1548 N N . SER B 1 77 ? 10.203 15.078 7.82 1 94.38 77 SER B N 1
ATOM 1549 C CA . SER B 1 77 ? 11.094 15.664 8.812 1 94.38 77 SER B CA 1
ATOM 1550 C C . SER B 1 77 ? 10.312 16.422 9.883 1 94.38 77 SER B C 1
ATOM 1552 O O . SER B 1 77 ? 9.258 17 9.602 1 94.38 77 SER B O 1
ATOM 1554 N N . PRO B 1 78 ? 10.789 16.469 11.109 1 90.94 78 PRO B N 1
ATOM 1555 C CA . PRO B 1 78 ? 10.117 17.219 12.172 1 90.94 78 PRO B CA 1
ATOM 1556 C C . PRO B 1 78 ? 10.016 18.703 11.867 1 90.94 78 PRO B C 1
ATOM 1558 O O . PRO B 1 78 ? 9.203 19.406 12.477 1 90.94 78 PRO B O 1
ATOM 1561 N N . ASP B 1 79 ? 10.766 19.234 10.93 1 90.88 79 ASP B N 1
ATOM 1562 C CA . ASP B 1 79 ? 10.805 20.672 10.609 1 90.88 79 ASP B CA 1
ATOM 1563 C C . ASP B 1 79 ? 9.711 21.031 9.602 1 90.88 79 ASP B C 1
ATOM 1565 O O . ASP B 1 79 ? 9.469 22.203 9.352 1 90.88 79 ASP B O 1
ATOM 1569 N N . ASN B 1 80 ? 9.133 20.094 8.977 1 92.88 80 ASN B N 1
ATOM 1570 C CA . ASN B 1 80 ? 8.047 20.375 8.039 1 92.88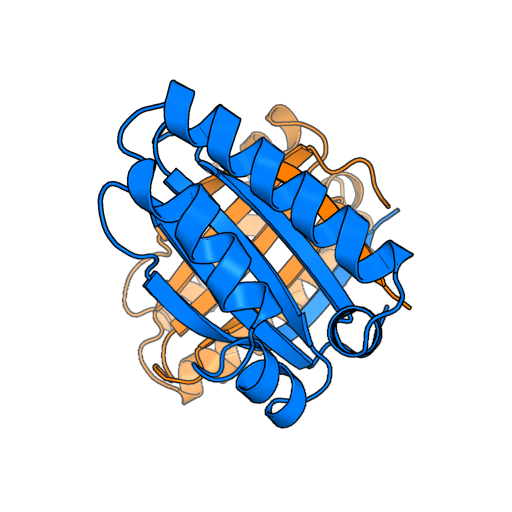 80 ASN B CA 1
ATOM 1571 C C . ASN B 1 80 ? 6.789 20.844 8.758 1 92.88 80 ASN B C 1
ATOM 1573 O O . ASN B 1 80 ? 6.07 20.047 9.352 1 92.88 80 ASN B O 1
ATOM 1577 N N . LYS B 1 81 ? 6.477 22.094 8.586 1 91.44 81 LYS B N 1
ATOM 1578 C CA . LYS B 1 81 ? 5.371 22.719 9.305 1 91.44 81 LYS B CA 1
ATOM 1579 C C . LYS B 1 81 ? 4.027 22.219 8.797 1 91.44 81 LYS B C 1
ATOM 1581 O O . LYS B 1 81 ? 3.068 22.094 9.562 1 91.44 81 LYS B O 1
ATOM 1586 N N . LEU B 1 82 ? 3.955 21.906 7.562 1 92.94 82 LEU B N 1
ATOM 1587 C CA . LEU B 1 82 ? 2.709 21.391 7 1 92.94 82 LEU B CA 1
ATOM 1588 C C . LEU B 1 82 ? 2.309 20.078 7.66 1 92.94 82 LEU B C 1
ATOM 1590 O O . LEU B 1 82 ? 1.153 19.906 8.055 1 92.94 82 LEU B O 1
ATOM 1594 N N . LEU B 1 83 ? 3.215 19.172 7.766 1 93.81 83 LEU B N 1
ATOM 1595 C CA . LEU B 1 83 ? 2.934 17.875 8.383 1 93.81 83 LEU B CA 1
ATOM 1596 C C . LEU B 1 83 ? 2.67 18.031 9.875 1 93.81 83 LEU B C 1
ATOM 1598 O O . LEU B 1 83 ? 1.787 17.375 10.422 1 93.81 83 LEU B O 1
ATOM 1602 N N . ALA B 1 84 ? 3.465 18.922 10.492 1 93.81 84 ALA B N 1
ATOM 1603 C CA . ALA B 1 84 ? 3.252 19.172 11.914 1 93.81 84 ALA B CA 1
ATOM 1604 C C . ALA B 1 84 ? 1.828 19.656 12.18 1 93.81 84 ALA B C 1
ATOM 1606 O O . ALA B 1 84 ? 1.179 19.203 13.125 1 93.81 84 ALA B O 1
ATOM 1607 N N . ASP B 1 85 ? 1.358 20.531 11.328 1 94.12 85 ASP B N 1
ATOM 1608 C CA . ASP B 1 85 ? 0 21.062 11.461 1 94.12 85 ASP B CA 1
ATOM 1609 C C . ASP B 1 85 ? -1.033 19.953 11.266 1 94.12 85 ASP B C 1
ATOM 1611 O O . ASP B 1 85 ? -2.035 19.891 11.977 1 94.12 85 ASP B O 1
ATOM 1615 N N . LEU B 1 86 ? -0.824 19.078 10.281 1 96.06 86 LEU B N 1
ATOM 1616 C CA . LEU B 1 86 ? -1.712 17.938 10.07 1 96.06 86 LEU B CA 1
ATOM 1617 C C . LEU B 1 86 ? -1.773 17.062 11.312 1 96.06 86 LEU B C 1
ATOM 1619 O O . LEU B 1 86 ? -2.859 16.688 11.766 1 96.06 86 LEU B O 1
ATOM 1623 N N . VAL B 1 87 ? -0.654 16.719 11.867 1 95.56 87 VAL B N 1
ATOM 1624 C CA . VAL B 1 87 ? -0.559 15.828 13.016 1 95.56 87 VAL B CA 1
ATOM 1625 C C . VAL B 1 87 ? -1.319 16.422 14.203 1 95.56 87 VAL B C 1
ATOM 1627 O O . VAL B 1 87 ? -2.045 15.711 14.898 1 95.56 87 VAL B O 1
ATOM 1630 N N . GLU B 1 88 ? -1.166 17.688 14.398 1 95.44 88 GLU B N 1
ATOM 1631 C CA . GLU B 1 88 ? -1.883 18.344 15.484 1 95.44 88 GLU B CA 1
ATOM 1632 C C . GLU B 1 88 ? -3.393 18.188 15.32 1 95.44 88 GLU B C 1
ATOM 1634 O O . GLU B 1 88 ? -4.117 18.047 16.312 1 95.44 88 GLU B O 1
ATOM 1639 N N . ARG B 1 89 ? -3.863 18.234 14.086 1 96.81 89 ARG B N 1
ATOM 1640 C CA . ARG B 1 89 ? -5.289 18.141 13.789 1 96.81 89 ARG B CA 1
ATOM 1641 C C . ARG B 1 89 ? -5.801 16.719 13.984 1 96.81 89 ARG B C 1
ATOM 1643 O O . ARG B 1 89 ? -6.949 16.516 14.383 1 96.81 89 ARG B O 1
ATOM 1650 N N . VAL B 1 90 ? -4.918 15.711 13.742 1 97.88 90 VAL B N 1
ATOM 1651 C CA . VAL B 1 90 ? -5.441 14.352 13.68 1 97.88 90 VAL B CA 1
ATOM 1652 C C . VAL B 1 90 ? -4.977 13.555 14.898 1 97.88 90 VAL B C 1
ATOM 1654 O O . VAL B 1 90 ? -5.566 12.531 15.242 1 97.88 90 VAL B O 1
ATOM 1657 N N . LYS B 1 91 ? -4.027 13.977 15.625 1 97.56 91 LYS B N 1
ATOM 1658 C CA . LYS B 1 91 ? -3.439 13.25 16.75 1 97.56 91 LYS B CA 1
ATOM 1659 C C . LYS B 1 91 ? -4.496 12.906 17.797 1 97.56 91 LYS B C 1
ATOM 1661 O O . LYS B 1 91 ? -4.492 11.805 18.344 1 97.56 91 LYS B O 1
ATOM 1666 N N . PRO B 1 92 ? -5.449 13.789 18.094 1 98.5 92 PRO B N 1
ATOM 1667 C CA . PRO B 1 92 ? -6.453 13.453 19.109 1 98.5 92 PRO B CA 1
ATOM 1668 C C . PRO B 1 92 ? -7.324 12.273 18.703 1 98.5 92 PRO B C 1
ATOM 1670 O O . PRO B 1 92 ? -8.008 11.688 19.547 1 98.5 92 PRO B O 1
ATOM 1673 N N . LEU B 1 93 ? -7.328 11.969 17.469 1 98.75 93 LEU B N 1
ATOM 1674 C CA . LEU B 1 93 ? -8.172 10.891 16.953 1 98.75 93 LEU B CA 1
ATOM 1675 C C . LEU B 1 93 ? -7.453 9.547 17.047 1 98.75 93 LEU B C 1
ATOM 1677 O O . LEU B 1 93 ? -8.078 8.5 16.891 1 98.75 93 LEU B O 1
ATOM 1681 N N . PHE B 1 94 ? -6.141 9.523 17.234 1 98.69 94 PHE B N 1
ATOM 1682 C CA . PHE B 1 94 ? -5.312 8.32 17.141 1 98.69 94 PHE B CA 1
ATOM 1683 C C . PHE B 1 94 ? -5.262 7.609 18.5 1 98.69 94 PHE B C 1
ATOM 1685 O O . PHE B 1 94 ? -5.254 8.25 19.547 1 98.69 94 PHE B O 1
ATOM 1692 N N . GLU B 1 95 ? -5.27 6.32 18.422 1 98.5 95 GLU B N 1
ATOM 1693 C CA . GLU B 1 95 ? -4.977 5.531 19.609 1 98.5 95 GLU B CA 1
ATOM 1694 C C . GLU B 1 95 ? -3.516 5.676 20.031 1 98.5 95 GLU B C 1
ATOM 1696 O O . GLU B 1 95 ? -3.205 5.719 21.219 1 98.5 95 GLU B O 1
ATOM 1701 N N . THR B 1 96 ? -2.639 5.617 19.094 1 97.75 96 THR B N 1
ATOM 1702 C CA . THR B 1 96 ? -1.198 5.832 19.188 1 97.75 96 THR B CA 1
ATOM 1703 C C . THR B 1 96 ? -0.675 6.535 17.938 1 97.75 96 THR B C 1
ATOM 1705 O O . THR B 1 96 ? -1.374 6.609 16.922 1 97.75 96 THR B O 1
ATOM 1708 N N . MET B 1 97 ? 0.504 7.109 18.031 1 97.25 97 MET B N 1
ATOM 1709 C CA . MET B 1 97 ? 1.093 7.734 16.844 1 97.25 97 MET B CA 1
ATOM 1710 C C . MET B 1 97 ? 1.275 6.719 15.719 1 97.25 97 MET B C 1
ATOM 1712 O O . MET B 1 97 ? 1.519 5.539 15.984 1 97.25 97 MET B O 1
ATOM 1716 N N . PRO B 1 98 ? 1.202 7.184 14.469 1 97.56 98 PRO B N 1
ATOM 1717 C CA . PRO B 1 98 ? 1.329 6.258 13.344 1 97.56 98 PRO B CA 1
ATOM 1718 C C . PRO B 1 98 ? 2.656 5.504 13.344 1 97.56 98 PRO B C 1
ATOM 1720 O O . PRO B 1 98 ? 3.688 6.062 13.727 1 97.56 98 PRO B O 1
ATOM 1723 N N . GLU B 1 99 ? 2.561 4.277 12.922 1 97.75 99 GLU B N 1
ATOM 1724 C CA . GLU B 1 99 ? 3.77 3.527 12.602 1 97.75 99 GLU B CA 1
ATOM 1725 C C . GLU B 1 99 ? 4.227 3.803 11.172 1 97.75 99 GLU B C 1
ATOM 1727 O O . GLU B 1 99 ? 3.484 3.549 10.219 1 97.75 99 GLU B O 1
ATOM 1732 N N . ARG B 1 100 ? 5.445 4.297 11.086 1 97.75 100 ARG B N 1
ATOM 1733 C CA . ARG B 1 100 ? 5.957 4.672 9.766 1 97.75 100 ARG B CA 1
ATOM 1734 C C . ARG B 1 100 ? 7.043 3.705 9.312 1 97.75 100 ARG B C 1
ATOM 1736 O O . ARG B 1 100 ? 7.871 3.27 10.109 1 97.75 100 ARG B O 1
ATOM 1743 N N . SER B 1 101 ? 6.984 3.391 8.023 1 98.5 101 SER B N 1
ATOM 1744 C CA . SER B 1 101 ? 8.016 2.557 7.414 1 98.5 101 SER B CA 1
ATOM 1745 C C . SER B 1 101 ? 8.32 3.012 5.992 1 98.5 101 SER B C 1
ATOM 1747 O O . SER B 1 101 ? 7.441 3.508 5.289 1 98.5 101 SER B O 1
ATOM 1749 N N . ASP B 1 102 ? 9.547 2.797 5.617 1 98.75 102 ASP B N 1
ATOM 1750 C CA . ASP B 1 102 ? 10 3.203 4.293 1 98.75 102 ASP B CA 1
ATOM 1751 C C . ASP B 1 102 ? 10.148 1.997 3.367 1 98.75 102 ASP B C 1
ATOM 1753 O O . ASP B 1 102 ? 10.641 0.947 3.781 1 98.75 102 ASP B O 1
ATOM 1757 N N . TYR B 1 103 ? 9.758 2.197 2.137 1 98.81 103 TYR B N 1
ATOM 1758 C CA . TYR B 1 103 ? 9.852 1.15 1.124 1 98.81 103 TYR B CA 1
ATOM 1759 C C . TYR B 1 103 ? 10.391 1.705 -0.188 1 98.81 103 TYR B C 1
ATOM 1761 O O . TYR B 1 103 ? 10.297 2.908 -0.447 1 98.81 103 TYR B O 1
ATOM 1769 N N . THR B 1 104 ? 10.961 0.833 -0.952 1 98.56 104 THR B N 1
ATOM 1770 C CA . THR B 1 104 ? 11.18 1.088 -2.371 1 98.56 104 THR B CA 1
ATOM 1771 C C . THR B 1 104 ? 10.117 0.392 -3.215 1 98.56 104 THR B C 1
ATOM 1773 O O . THR B 1 104 ? 9.57 -0.635 -2.811 1 98.56 104 THR B O 1
ATOM 1776 N N . LEU B 1 105 ? 9.828 0.973 -4.309 1 98.25 105 LEU B N 1
ATOM 1777 C CA . LEU B 1 105 ? 8.914 0.369 -5.273 1 98.25 105 LEU B CA 1
ATOM 1778 C C . LEU B 1 105 ? 9.672 -0.506 -6.266 1 98.25 105 LEU B C 1
ATOM 1780 O O . LEU B 1 105 ? 10.492 -0.007 -7.035 1 98.25 105 LEU B O 1
ATOM 1784 N N . SER B 1 106 ? 9.383 -1.729 -6.328 1 97.25 106 SER B N 1
ATOM 1785 C CA . SER B 1 106 ? 10.062 -2.648 -7.234 1 97.25 106 SER B CA 1
ATOM 1786 C C . SER B 1 106 ? 9.312 -2.771 -8.562 1 97.25 106 SER B C 1
ATOM 1788 O O . SER B 1 106 ? 9.93 -2.945 -9.609 1 97.25 106 SER B O 1
ATOM 1790 N N . ALA B 1 107 ? 8.047 -2.742 -8.477 1 95.56 107 ALA B N 1
ATOM 1791 C CA . ALA B 1 107 ? 7.215 -2.812 -9.68 1 95.56 107 ALA B CA 1
ATOM 1792 C C . ALA B 1 107 ? 5.805 -2.299 -9.398 1 95.56 107 ALA B C 1
ATOM 1794 O O . ALA B 1 107 ? 5.297 -2.445 -8.281 1 95.56 107 ALA B O 1
ATOM 1795 N N . ALA B 1 108 ? 5.254 -1.677 -10.367 1 94.69 108 ALA B N 1
ATOM 1796 C CA . ALA B 1 108 ? 3.861 -1.245 -10.297 1 94.69 108 ALA B CA 1
ATOM 1797 C C . ALA B 1 108 ? 3.232 -1.216 -11.688 1 94.69 108 ALA B C 1
ATOM 1799 O O . ALA B 1 108 ? 3.871 -0.793 -12.656 1 94.69 108 ALA B O 1
ATOM 1800 N N . VAL B 1 109 ? 2.02 -1.685 -11.711 1 90.25 109 VAL B N 1
ATOM 1801 C CA . VAL B 1 109 ? 1.197 -1.604 -12.914 1 90.25 109 VAL B CA 1
ATOM 1802 C C . VAL B 1 109 ? -0.237 -1.243 -12.539 1 90.25 109 VAL B C 1
ATOM 1804 O O . VAL B 1 109 ? -0.804 -1.819 -11.609 1 90.25 109 VAL B O 1
ATOM 1807 N N . LEU B 1 110 ? -0.752 -0.269 -13.094 1 86.88 110 LEU B N 1
ATOM 1808 C CA . LEU B 1 110 ? -2.174 0.046 -13.016 1 86.88 110 LEU B CA 1
ATOM 1809 C C . LEU B 1 110 ? -2.863 -0.216 -14.352 1 86.88 110 LEU B C 1
ATOM 1811 O O . LEU B 1 110 ? -2.398 0.246 -15.398 1 86.88 110 LEU B O 1
ATOM 1815 N N . LEU B 1 111 ? -3.857 -0.976 -14.227 1 82.06 111 LEU B N 1
ATOM 1816 C CA . LEU B 1 111 ? -4.52 -1.411 -15.453 1 82.06 111 LEU B CA 1
ATOM 1817 C C . LEU B 1 111 ? -5.844 -0.68 -15.648 1 82.06 111 LEU B C 1
ATOM 1819 O O . LEU B 1 111 ? -6.516 -0.338 -14.672 1 82.06 111 LEU B O 1
ATOM 1823 N N . SER B 1 112 ? -6.086 -0.241 -16.828 1 73.62 112 SER B N 1
ATOM 1824 C CA . SER B 1 112 ? -7.32 0.443 -17.203 1 73.62 112 SER B CA 1
ATOM 1825 C C . SER B 1 112 ? -8.492 -0.533 -17.281 1 73.62 112 SER B C 1
ATOM 1827 O O . SER B 1 112 ? -8.297 -1.715 -17.578 1 73.62 112 SER B O 1
#

Sequence (224 aa):
MPNIRYVKKNIVYFKSSLDREKGTSIFIEFFRDIIAAKVQAGREMKGHMILQSISNPNESIVLTFWETKEEMDKFYSPDNKLLADLVERVKPLFETMPERSDYTLSAAVLLSMPNIRYVKKNIVYFKSSLDREKGTSIFIEFFRDIIAAKVQAGREMKGHMILQSISNPNESIVLTFWETKEEMDKFYSPDNKLLADLVERVKPLFETMPERSDYTLSAAVLLS

Radius of gyration: 17.5 Å; Cα contacts (8 Å, |Δi|>4): 441; chains: 2; bounding box: 35×48×41 Å

Organism: Nitrososphaera gargensis (strain Ga9.2) (NCBI:txid1237085)

Nearest PDB structures (foldseek):
  2op5-assembly2_C  TM=7.389E-01  e=1.117E-05  uncultured marine organism
  1iuj-assembly1_B  TM=7.115E-01  e=1.028E-04  Thermus thermophilus
  2op5-assembly3_F  TM=7.466E-01  e=3.427E-04  uncultured marine organism
  2bbe-assembly1_A  TM=6.974E-01  e=4.706E-04  Shewanella oneidensis MR-1
  1x7v-assembly3_C  TM=6.687E-01  e=3.217E-04  Pseudomonas aeruginosa

pLDDT: mean 94.31, std 7.16, range [60.34, 98.88]

Foldseek 3Di:
DPQFWKKKKWKFFFPDLVLVVVLVVLVVVLLVVCLVVVPVLNVFWPDKDKAADPVDSGIIMIMTTGNDPVSVCVCPPPPNVSVVVSCVVNVVGTPDGIDIDMDTDPDDDDDD/DPQFWKKKKWKFFFPDLVLVVVLVVLVVVLLVVCLVVVPPLNVFWPDKDKAADPVDSGIIMIMTTGNDPVSVCVCPPPPNVSVVVSCVVNVVGTPDGIDIDMDTDPDDDDDD

Solvent-accessible surface area (backbone atoms only — not comparable to full-atom values): 11489 Å² total; per-residue (Å²): 126,57,75,58,38,28,33,43,40,32,41,36,39,26,70,34,52,67,34,33,53,53,43,50,50,50,51,52,49,48,55,52,48,36,46,72,64,56,35,70,65,34,66,57,40,33,29,39,36,34,34,35,37,68,87,40,66,30,37,35,38,41,38,38,32,14,54,42,65,67,64,48,50,51,58,71,33,91,82,28,60,69,51,51,52,49,44,67,71,42,50,85,36,35,65,52,80,61,50,73,48,53,26,33,52,77,46,73,48,78,34,124,128,58,77,59,38,28,32,44,39,33,42,37,39,27,70,33,52,66,35,33,53,52,44,50,52,50,51,53,50,50,56,51,48,37,46,73,64,56,36,70,64,34,66,55,39,32,29,38,38,34,33,35,37,68,88,42,65,29,37,35,38,42,37,38,29,15,55,41,64,66,62,47,50,50,58,72,32,92,80,28,60,68,52,51,54,49,44,66,71,43,51,85,36,36,65,51,82,62,49,75,48,53,27,35,53,77,47,73,48,78,34,124